Protein AF-A0A7C3P865-F1 (afdb_monomer)

Nearest PDB structures (foldseek):
  7cm1-assembly1_B  TM=3.263E-01  e=1.197E+00  Wuhan asiatic toad influenza virus
  7ly2-assembly1_A  TM=2.041E-01  e=8.356E+00  Severe acute respiratory syndrome coronavirus 2

Radius of gyration: 30.09 Å; Cα contacts (8 Å, |Δi|>4): 328; chains: 1; bounding box: 96×47×80 Å

Foldseek 3Di:
DDDPPPPPVPDDVVNVVVVVVVVVVVVVVCVVPVVVVVVVVVQVVVVVVQVVLVVQLVVVVLVLVLQQLLPWLQKDKAQADDPPSPQQKIKIKGWALADDLRPHDFDADPVRHTNTQWMKMWMQDQVQQFIKIHIGRPDSHDDPHDDPDRPPIDTSGHQWNHKYWAFPPHPDSTGNKIWIWTFGHDDPDPDDDDPPPVRPTDIDIDGHDD

Secondary structure (DSSP, 8-state):
------------HHHHHHHHHHHHHHHHHHHHHHHHHHHHHHHHHHHHHHHHHHHHHHHHHHHHHHHHTTSTT-EEEEE---S-TTS--EEEEEEE-BTTTTTS-B-B-TTS-B---EEEEEEEETTTTEEEEEEETT-SS--SS--S---S-EEEEESEEEEEEEEESTT-SS--EEEEEEEEPPP--SS-S--------EEEEEPPP-

Sequence (210 aa):
MRRLLTEQRGYSAVDAVTGLVLFALSLVSVYQVMIPSFAMWRNSDERIARQQDVRLAMDRMSRDLRESTLALNRLRAYNCAGPSANQNCSAIGFVTARDSNCDGNFQLTGSADPNWQAVIYVWFDPASLELRRRCDTSTTLPVTTWPPVLTPSTVIGRRIILMAFTLLPVGNPNPTSVAIAIREQATTASRPTYRYQTNFYNQTVFLPRN

Mean predicted aligned error: 12.22 Å

Solvent-accessible surface area (backbone atoms only — not comparable to full-atom values): 12174 Å² total; per-residue (Å²): 137,79,83,81,76,76,80,74,76,68,83,50,71,64,59,57,51,52,52,50,51,53,50,52,52,51,50,50,54,49,51,66,51,47,54,59,50,54,55,51,49,54,54,48,54,55,50,50,55,48,54,50,38,42,49,50,26,50,52,53,49,50,56,55,47,60,61,22,48,77,42,77,72,27,67,48,75,39,67,50,82,49,105,55,76,82,54,78,28,26,26,38,27,26,28,34,25,19,69,56,78,66,72,42,63,81,38,61,41,99,85,73,43,75,38,66,49,17,19,40,39,38,35,47,39,78,91,77,21,28,33,34,36,26,65,38,70,89,38,63,59,51,70,96,61,72,75,93,75,69,78,79,61,45,79,55,28,55,56,39,73,44,49,43,69,43,59,30,56,75,92,48,85,62,49,49,28,44,36,41,39,45,30,66,58,76,81,90,68,88,79,92,85,74,94,68,82,76,77,60,75,52,73,50,73,48,73,66,83,130

Structure (mmCIF, N/CA/C/O backbone):
data_AF-A0A7C3P865-F1
#
_entry.id   AF-A0A7C3P865-F1
#
loop_
_atom_site.group_PDB
_atom_site.id
_atom_site.type_symbol
_atom_site.label_atom_id
_atom_site.label_alt_id
_atom_site.label_comp_id
_atom_site.label_asym_id
_atom_site.label_entity_id
_atom_site.label_seq_id
_atom_site.pdbx_PDB_ins_code
_atom_site.Cartn_x
_atom_site.Cartn_y
_atom_site.Cartn_z
_atom_site.occupancy
_atom_site.B_iso_or_equiv
_atom_site.auth_seq_id
_atom_site.auth_comp_id
_atom_site.auth_asym_id
_atom_site.auth_atom_id
_atom_site.pdbx_PDB_model_num
ATOM 1 N N . MET A 1 1 ? -76.772 27.920 49.385 1.00 47.06 1 MET A N 1
ATOM 2 C CA . MET A 1 1 ? -76.281 27.287 48.139 1.00 47.06 1 MET A CA 1
ATOM 3 C C . MET A 1 1 ? -74.835 27.690 47.908 1.00 47.06 1 MET A C 1
ATOM 5 O O . MET A 1 1 ? -74.508 28.837 48.163 1.00 47.06 1 MET A O 1
ATOM 9 N N . ARG A 1 2 ? -74.026 26.747 47.404 1.00 48.72 2 ARG A N 1
ATOM 10 C CA . ARG A 1 2 ? -72.616 26.879 46.985 1.00 48.72 2 ARG A CA 1
ATOM 11 C C . ARG A 1 2 ? -71.584 27.054 48.105 1.00 48.72 2 ARG A C 1
ATOM 13 O O . ARG A 1 2 ? -71.001 28.113 48.289 1.00 48.72 2 ARG A O 1
ATOM 20 N N . ARG A 1 3 ? -71.269 25.931 48.765 1.00 43.44 3 ARG A N 1
ATOM 21 C CA . ARG A 1 3 ? -69.892 25.675 49.202 1.00 43.44 3 ARG A CA 1
ATOM 22 C C . ARG A 1 3 ? -69.055 25.472 47.940 1.00 43.44 3 ARG A C 1
ATOM 24 O O . ARG A 1 3 ? -69.191 24.453 47.271 1.00 43.44 3 ARG A O 1
ATOM 31 N N . LEU A 1 4 ? -68.235 26.462 47.614 1.00 53.75 4 LEU A N 1
ATOM 32 C CA . LEU A 1 4 ? -67.046 26.271 46.796 1.00 53.75 4 LEU A CA 1
ATOM 33 C C . LEU A 1 4 ? -66.058 25.485 47.664 1.00 53.75 4 LEU A C 1
ATOM 35 O O . LEU A 1 4 ? -65.287 26.065 48.421 1.00 53.75 4 LEU A O 1
ATOM 39 N N . LEU A 1 5 ? -66.156 24.156 47.626 1.00 50.91 5 LEU A N 1
ATOM 40 C CA . LEU A 1 5 ? -65.034 23.303 47.990 1.00 50.91 5 LEU A CA 1
ATOM 41 C C . LEU A 1 5 ? -64.056 23.423 46.830 1.00 50.91 5 LEU A C 1
ATOM 43 O O . LEU A 1 5 ? -64.201 22.770 45.801 1.00 50.91 5 LEU A O 1
ATOM 47 N N . THR A 1 6 ? -63.116 24.346 46.972 1.00 52.22 6 THR A N 1
ATOM 48 C CA . THR A 1 6 ? -61.880 24.345 46.209 1.00 52.22 6 THR A CA 1
ATOM 49 C C . THR A 1 6 ? -61.246 22.965 46.367 1.00 52.22 6 THR A C 1
ATOM 51 O O . THR A 1 6 ? -60.689 22.640 47.413 1.00 52.22 6 THR A O 1
ATOM 54 N N . GLU A 1 7 ? -61.366 22.137 45.326 1.00 49.03 7 GLU A N 1
ATOM 55 C CA . GLU A 1 7 ? -60.514 20.977 45.071 1.00 49.03 7 GLU A CA 1
ATOM 56 C C . GLU A 1 7 ? -59.063 21.465 44.934 1.00 49.03 7 GLU A C 1
ATOM 58 O O . GLU A 1 7 ? -58.497 21.542 43.848 1.00 49.03 7 GLU A O 1
ATOM 63 N N . GLN A 1 8 ? -58.422 21.803 46.048 1.00 51.59 8 GLN A N 1
ATOM 64 C CA . GLN A 1 8 ? -56.972 21.722 46.139 1.00 51.59 8 GLN A CA 1
ATOM 65 C C . GLN A 1 8 ? -56.639 20.246 46.340 1.00 51.59 8 GLN A C 1
ATOM 67 O O . GLN A 1 8 ? -56.399 19.781 47.452 1.00 51.59 8 GLN A O 1
ATOM 72 N N . ARG A 1 9 ? -56.678 19.484 45.241 1.00 55.97 9 ARG A N 1
ATOM 73 C CA . ARG A 1 9 ? -56.031 18.173 45.165 1.00 55.97 9 ARG A CA 1
ATOM 74 C C . ARG A 1 9 ? -54.533 18.423 45.305 1.00 55.97 9 ARG A C 1
ATOM 76 O O . ARG A 1 9 ? -53.848 18.715 44.330 1.00 55.97 9 ARG A O 1
ATOM 83 N N . GLY A 1 10 ? -54.051 18.415 46.544 1.00 53.31 10 GLY A N 1
ATOM 84 C CA . GLY A 1 10 ? -52.627 18.444 46.834 1.00 53.31 10 GLY A CA 1
ATOM 85 C C . GLY A 1 10 ? -51.985 17.249 46.146 1.00 53.31 10 GLY A C 1
ATOM 86 O O . GLY A 1 10 ? -52.395 16.115 46.387 1.00 53.31 10 GLY A O 1
ATOM 87 N N . TYR A 1 11 ? -51.029 17.512 45.257 1.00 59.47 11 TYR A N 1
ATOM 88 C CA . TYR A 1 11 ? -50.169 16.487 44.676 1.00 59.47 11 TYR A CA 1
ATOM 89 C C . TYR A 1 11 ? -49.657 15.586 45.807 1.00 59.47 11 TYR A C 1
ATOM 91 O O . TYR A 1 11 ? -48.962 16.048 46.713 1.00 59.47 11 TYR A O 1
ATOM 99 N N . SER A 1 12 ? -50.064 14.317 45.796 1.00 74.00 12 SER A N 1
ATOM 100 C CA . SER A 1 12 ? 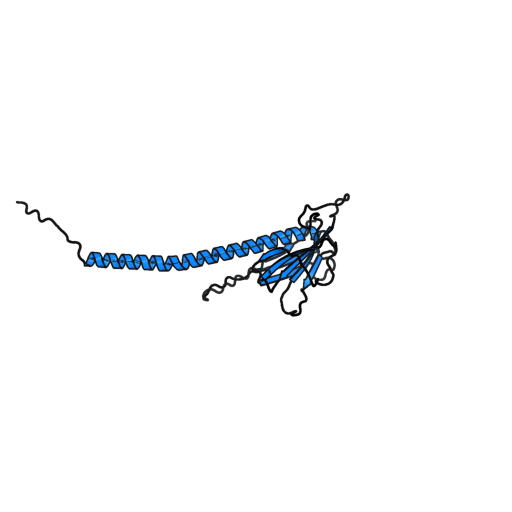-49.665 13.350 46.814 1.00 74.00 12 SER A CA 1
ATOM 101 C C . SER A 1 12 ? -48.164 13.102 46.687 1.00 74.00 12 SER A C 1
ATOM 103 O O . SER A 1 12 ? -47.653 12.966 45.577 1.00 74.00 12 SER A O 1
ATOM 105 N N . ALA A 1 13 ? -47.439 12.992 47.805 1.00 76.69 13 ALA A N 1
ATOM 106 C CA . ALA A 1 13 ? -46.018 12.621 47.799 1.00 76.69 13 ALA A CA 1
ATOM 107 C C . ALA A 1 13 ? -45.752 11.331 46.992 1.00 76.69 13 ALA A C 1
ATOM 109 O O . ALA A 1 13 ? -44.676 11.154 46.427 1.00 76.69 13 ALA A O 1
ATOM 110 N N . VAL A 1 14 ? -46.764 10.464 46.880 1.00 81.88 14 VAL A N 1
ATOM 111 C CA . VAL A 1 14 ? -46.746 9.253 46.053 1.00 81.88 14 VAL A CA 1
ATOM 112 C C . VAL A 1 14 ? -46.590 9.572 44.563 1.00 81.88 14 VAL A C 1
ATOM 114 O O . VAL A 1 14 ? -45.791 8.917 43.898 1.00 81.88 14 VAL A O 1
ATOM 117 N N . ASP A 1 15 ? -47.266 10.595 44.032 1.00 83.12 15 ASP A N 1
ATOM 118 C CA . ASP A 1 15 ? -47.129 10.989 42.620 1.00 83.12 15 ASP A CA 1
ATOM 119 C C . ASP A 1 15 ? -45.723 11.527 42.331 1.00 83.12 15 ASP A C 1
ATOM 121 O O . ASP A 1 15 ? -45.133 11.213 41.296 1.00 83.12 15 ASP A O 1
ATOM 125 N N . ALA A 1 16 ? -45.143 12.271 43.279 1.00 84.75 16 ALA A N 1
ATOM 126 C CA . ALA A 1 16 ? -43.775 12.772 43.164 1.00 84.75 16 ALA A CA 1
ATOM 127 C C . ALA A 1 16 ? -42.742 11.630 43.156 1.00 84.75 16 ALA A C 1
ATOM 129 O O . ALA A 1 16 ? -41.844 11.615 42.312 1.00 84.75 16 ALA A O 1
ATOM 130 N N . VAL A 1 17 ? -42.887 10.643 44.048 1.00 87.75 17 VAL A N 1
ATOM 131 C CA . VAL A 1 17 ? -42.008 9.460 44.089 1.00 87.75 17 VAL A CA 1
ATOM 132 C C . VAL A 1 17 ? -42.162 8.627 42.818 1.00 87.75 17 VAL A C 1
ATOM 134 O O . VAL A 1 17 ? -41.162 8.237 42.219 1.00 87.75 17 VAL A O 1
ATOM 137 N N . THR A 1 18 ? -43.395 8.403 42.363 1.00 89.25 18 THR A N 1
ATOM 138 C CA . THR A 1 18 ? -43.665 7.625 41.146 1.00 89.25 18 THR A CA 1
ATOM 139 C C . THR A 1 18 ? -43.059 8.304 39.915 1.00 89.25 18 THR A C 1
ATOM 141 O O . THR A 1 18 ? -42.390 7.648 39.116 1.00 89.25 18 THR A O 1
ATOM 144 N N . GLY A 1 19 ? -43.195 9.630 39.800 1.00 91.69 19 GLY A N 1
ATOM 145 C CA . GLY A 1 19 ? -42.550 10.416 38.746 1.00 91.69 1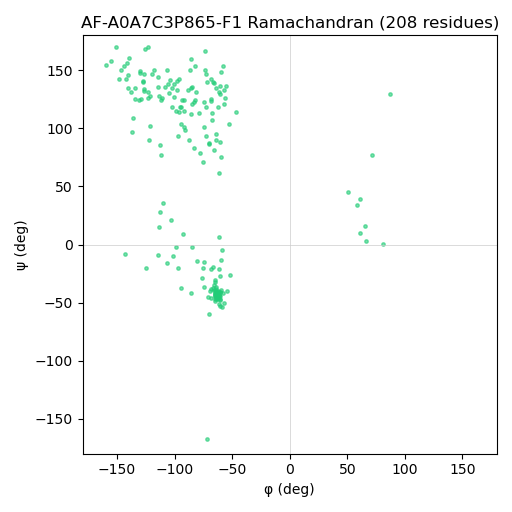9 GLY A CA 1
ATOM 146 C C . GLY A 1 19 ? -41.022 10.323 38.781 1.00 91.69 19 GLY A C 1
ATOM 147 O O . GLY A 1 19 ? -40.392 10.160 37.736 1.00 91.69 19 GLY A O 1
ATOM 148 N N . LEU A 1 20 ? -40.419 10.350 39.973 1.00 92.75 20 LEU A N 1
ATOM 149 C CA . LEU A 1 20 ? -38.967 10.258 40.141 1.00 92.75 20 LEU A CA 1
ATOM 150 C C . LEU A 1 20 ? -38.429 8.867 39.774 1.00 92.75 20 LEU A C 1
ATOM 152 O O . LEU A 1 20 ? -37.387 8.768 39.127 1.00 92.75 20 LEU A O 1
ATOM 156 N N . VAL A 1 21 ? -39.161 7.797 40.104 1.00 94.50 21 VAL A N 1
ATOM 157 C CA . VAL A 1 21 ? -38.809 6.427 39.693 1.00 94.50 21 VAL A CA 1
ATOM 158 C C . VAL A 1 21 ? -38.889 6.272 38.175 1.00 94.50 21 VAL A C 1
ATOM 160 O O . VAL A 1 21 ? -37.951 5.755 37.569 1.00 94.50 21 VAL A O 1
ATOM 163 N N . LEU A 1 22 ? -39.964 6.750 37.541 1.00 93.56 22 LEU A N 1
ATOM 164 C CA . LEU A 1 22 ? -40.098 6.696 36.082 1.00 93.56 22 LEU A CA 1
ATOM 165 C C . LEU A 1 22 ? -38.997 7.503 35.385 1.00 93.56 22 LEU A C 1
ATOM 167 O O . LEU A 1 22 ? -38.408 7.035 34.410 1.00 93.56 22 LEU A O 1
ATOM 171 N N . PHE A 1 23 ? -38.660 8.676 35.922 1.00 93.44 23 PHE A N 1
ATOM 172 C CA . PHE A 1 23 ? -37.561 9.487 35.416 1.00 93.44 23 PHE A CA 1
ATOM 173 C C . PHE A 1 23 ? -36.209 8.769 35.552 1.00 93.44 23 PHE A C 1
ATOM 175 O O . PHE A 1 23 ? -35.460 8.684 34.579 1.00 93.44 23 PHE A O 1
ATOM 182 N N . ALA A 1 24 ? -35.922 8.165 36.708 1.00 93.81 24 ALA A N 1
ATOM 183 C CA . ALA A 1 24 ? -34.695 7.399 36.924 1.00 93.81 24 ALA A CA 1
ATOM 184 C C . ALA A 1 24 ? -34.591 6.190 35.978 1.00 93.81 24 ALA A C 1
ATOM 186 O O . ALA A 1 24 ? -33.541 5.972 35.376 1.00 93.81 24 ALA A O 1
ATOM 187 N N . LEU A 1 25 ? -35.684 5.444 35.783 1.00 93.88 25 LEU A N 1
ATOM 188 C CA . LEU A 1 25 ? -35.726 4.330 34.830 1.00 93.88 25 LEU A CA 1
ATOM 189 C C . LEU A 1 25 ? -35.486 4.805 33.394 1.00 93.88 25 LEU A C 1
ATOM 191 O O . LEU A 1 25 ? -34.746 4.157 32.652 1.00 93.88 25 LEU A O 1
ATOM 195 N N . SER A 1 26 ? -36.046 5.958 33.014 1.00 92.62 26 SER A N 1
ATOM 196 C CA . SER A 1 26 ? -35.821 6.539 31.689 1.00 92.62 26 SER A CA 1
ATOM 197 C C . SER A 1 26 ? -34.353 6.924 31.475 1.00 92.62 26 SER A C 1
ATOM 199 O O . SER A 1 26 ? -33.777 6.591 30.441 1.00 92.62 26 SER A O 1
ATOM 201 N N . LEU A 1 27 ? -33.702 7.520 32.481 1.00 93.75 27 LEU A N 1
ATOM 202 C CA . LEU A 1 27 ? -32.281 7.861 32.423 1.00 93.75 27 LEU A CA 1
ATOM 203 C C . LEU A 1 27 ? -31.396 6.618 32.337 1.00 93.75 27 LEU A C 1
ATOM 205 O O . LEU A 1 27 ? -30.463 6.597 31.538 1.00 93.75 27 LEU A O 1
ATOM 209 N N . VAL A 1 28 ? -31.694 5.572 33.113 1.00 93.62 28 VAL A N 1
ATOM 210 C CA . VAL A 1 28 ? -30.951 4.304 33.044 1.00 93.62 28 VAL A CA 1
ATOM 211 C C . VAL A 1 28 ? -31.099 3.672 31.662 1.00 93.62 28 VAL A C 1
ATOM 213 O O . VAL A 1 28 ? -30.103 3.227 31.095 1.00 93.62 28 VAL A O 1
ATOM 216 N N . SER A 1 29 ? -32.305 3.680 31.089 1.00 89.31 29 SER A N 1
ATOM 217 C CA . SER A 1 29 ? -32.551 3.166 29.738 1.00 89.31 29 SER A CA 1
ATOM 218 C C . SER A 1 29 ? -31.743 3.931 28.685 1.00 89.31 29 SER A C 1
ATOM 220 O O . SER A 1 29 ? -31.027 3.314 27.894 1.00 89.31 29 SER A O 1
ATOM 222 N N . VAL A 1 30 ? -31.763 5.269 28.727 1.00 90.75 30 VAL A N 1
ATOM 223 C CA . VAL A 1 30 ? -30.958 6.107 27.825 1.00 90.75 30 VAL A CA 1
ATOM 224 C C . VAL A 1 30 ? -29.469 5.826 28.014 1.00 90.75 30 VAL A C 1
ATOM 226 O O . VAL A 1 30 ? -28.762 5.600 27.037 1.00 90.75 30 VAL A O 1
ATOM 229 N N . TYR A 1 31 ? -28.987 5.771 29.254 1.00 91.06 31 TYR A N 1
ATOM 230 C CA . TYR A 1 31 ? -27.579 5.531 29.565 1.00 91.06 31 TYR A CA 1
ATOM 231 C C . TYR A 1 31 ? -27.088 4.170 29.048 1.00 91.06 31 TYR A C 1
ATOM 233 O O . TYR A 1 31 ? -26.018 4.088 28.437 1.00 91.06 31 TYR A O 1
ATOM 241 N N . GLN A 1 32 ? -27.890 3.115 29.230 1.00 88.69 32 GLN A N 1
ATOM 242 C CA . GLN A 1 32 ? -27.569 1.761 28.770 1.00 88.69 32 GLN A CA 1
ATOM 243 C C . GLN A 1 32 ? -27.497 1.645 27.248 1.00 88.69 32 GLN A C 1
ATOM 245 O O . GLN A 1 32 ? -26.718 0.837 26.752 1.00 88.69 32 GLN A O 1
ATOM 250 N N . VAL A 1 33 ? -28.266 2.441 26.503 1.00 87.44 33 VAL A N 1
ATOM 251 C CA . VAL A 1 33 ? -28.223 2.446 25.032 1.00 87.44 33 VAL A CA 1
ATOM 252 C C . VAL A 1 33 ? -27.126 3.373 24.513 1.00 87.44 33 VAL A C 1
ATOM 254 O O . VAL A 1 33 ? -26.401 3.033 23.575 1.00 87.44 33 VAL A O 1
ATOM 257 N N . MET A 1 34 ? -26.973 4.545 25.123 1.00 88.56 34 MET A N 1
ATOM 258 C CA . MET A 1 34 ? -26.128 5.612 24.601 1.00 88.56 34 MET A CA 1
ATOM 259 C C . MET A 1 34 ? -24.638 5.242 24.672 1.00 88.56 34 MET A C 1
ATOM 261 O O . MET A 1 34 ? -23.933 5.369 23.673 1.00 88.56 34 MET A O 1
ATOM 265 N N . ILE A 1 35 ? -24.148 4.708 25.796 1.00 82.38 35 ILE A N 1
ATOM 266 C CA . ILE A 1 35 ? -22.728 4.335 25.952 1.00 82.38 35 ILE A CA 1
ATOM 267 C C . ILE A 1 35 ? -22.245 3.298 24.927 1.00 82.38 35 ILE A C 1
ATOM 269 O O . ILE A 1 35 ? -21.246 3.572 24.251 1.00 82.38 35 ILE A O 1
ATOM 273 N N . PRO A 1 36 ? -22.895 2.128 24.768 1.00 80.62 36 PRO A N 1
ATOM 274 C CA . PRO A 1 36 ? -22.452 1.159 23.773 1.00 80.62 36 PRO A CA 1
ATOM 275 C C . PRO A 1 36 ? -22.597 1.707 22.351 1.00 80.62 36 PRO A C 1
ATOM 277 O O . PRO A 1 36 ? -21.740 1.417 21.518 1.00 80.62 36 PRO A O 1
ATOM 280 N N . SER A 1 37 ? -23.598 2.555 22.085 1.00 82.81 37 SER A N 1
ATOM 281 C CA . SER A 1 37 ? -23.760 3.207 20.779 1.00 82.81 37 SER A CA 1
ATOM 282 C C . SER A 1 37 ? -22.583 4.130 20.449 1.00 82.81 37 SER A C 1
ATOM 284 O O . SER A 1 37 ? -22.021 4.037 19.359 1.00 82.81 37 SER A O 1
ATOM 286 N N . PHE A 1 38 ? -22.132 4.960 21.397 1.00 81.38 38 PHE A N 1
ATOM 287 C CA . PHE A 1 38 ? -20.954 5.814 21.197 1.00 81.38 38 PHE A CA 1
ATOM 288 C C . PHE A 1 38 ? -19.663 5.010 21.025 1.00 81.38 38 PHE A C 1
ATOM 290 O O . PHE A 1 38 ? -18.829 5.359 20.187 1.00 81.38 38 PHE A O 1
ATOM 297 N N . ALA A 1 39 ? -19.489 3.931 21.791 1.00 77.06 39 ALA A N 1
ATOM 298 C CA . ALA A 1 39 ? -18.333 3.051 21.645 1.00 77.06 39 ALA A CA 1
ATOM 299 C C . ALA A 1 39 ? -18.327 2.354 20.273 1.00 77.06 39 ALA A C 1
ATOM 301 O O . ALA A 1 39 ? -17.299 2.314 19.598 1.00 77.06 39 ALA A O 1
ATOM 302 N N . MET A 1 40 ? -19.483 1.850 19.831 1.00 78.50 40 MET A N 1
ATOM 303 C CA . MET A 1 40 ? -19.649 1.217 18.523 1.00 78.50 40 MET A CA 1
ATOM 304 C C . MET A 1 40 ? -19.394 2.197 17.376 1.00 78.50 40 MET A C 1
ATOM 306 O O . MET A 1 40 ? -18.716 1.838 16.410 1.00 78.50 40 MET A O 1
ATOM 310 N N . TRP A 1 41 ? -19.889 3.430 17.493 1.00 79.69 41 TRP A N 1
ATOM 311 C CA . TRP A 1 41 ? -19.670 4.478 16.501 1.00 79.69 41 TRP A CA 1
ATOM 312 C C . TRP A 1 41 ? -18.180 4.806 16.346 1.00 79.69 41 TRP A C 1
ATOM 314 O O . TRP A 1 41 ? -17.645 4.678 15.248 1.00 79.69 41 TRP A O 1
ATOM 324 N N . ARG A 1 42 ? -17.464 5.076 17.449 1.00 80.50 42 ARG A N 1
ATOM 325 C CA . ARG A 1 42 ? -16.013 5.350 17.405 1.00 80.50 42 ARG A CA 1
ATOM 326 C C . ARG A 1 42 ? -15.210 4.208 16.782 1.00 80.50 42 ARG A C 1
ATOM 328 O O . ARG A 1 42 ? -14.311 4.449 15.981 1.00 80.50 42 ARG A O 1
ATOM 335 N N . ASN A 1 43 ? -15.546 2.965 17.126 1.00 77.69 43 ASN A N 1
ATOM 336 C CA . ASN A 1 43 ? -14.876 1.790 16.567 1.00 77.69 43 ASN A CA 1
ATOM 337 C C . ASN A 1 43 ? -15.139 1.631 15.061 1.00 77.69 43 ASN A C 1
ATOM 339 O O . ASN A 1 43 ? -14.266 1.166 14.325 1.00 77.69 43 ASN A O 1
ATOM 343 N N . SER A 1 44 ? -16.339 1.997 14.605 1.00 78.19 44 SER A N 1
ATOM 344 C CA . SER A 1 44 ? -16.717 1.933 13.192 1.00 78.19 44 SER A CA 1
ATOM 345 C C . SER A 1 44 ? -15.986 2.996 12.379 1.00 78.19 44 SER A C 1
ATOM 347 O O . SER A 1 44 ? -15.402 2.664 11.349 1.00 78.19 44 SER A O 1
ATOM 349 N N . ASP A 1 45 ? -15.926 4.229 12.880 1.00 83.00 45 ASP A N 1
ATOM 350 C CA . ASP A 1 45 ? -15.187 5.321 12.243 1.00 83.00 45 ASP A CA 1
ATOM 351 C C . ASP A 1 45 ? -13.697 4.998 12.125 1.00 83.00 45 ASP A C 1
ATOM 353 O O . ASP A 1 45 ? -13.096 5.162 11.061 1.00 83.00 45 ASP A O 1
ATOM 357 N N . GLU A 1 46 ? -13.095 4.455 13.188 1.00 80.69 46 GLU A N 1
ATOM 358 C CA . GLU A 1 46 ? -11.689 4.065 13.142 1.00 80.69 46 GLU A CA 1
ATOM 359 C C . GLU A 1 46 ? -11.445 2.945 12.122 1.00 80.69 46 GLU A C 1
ATOM 361 O O . GLU A 1 46 ? -10.454 2.974 11.388 1.00 80.69 46 GLU A O 1
ATOM 366 N N . ARG A 1 47 ? -12.350 1.966 12.040 1.00 80.88 47 ARG A N 1
ATOM 367 C CA . ARG A 1 47 ? -12.269 0.892 11.046 1.00 80.88 47 ARG A CA 1
ATOM 368 C C . ARG A 1 47 ? -12.382 1.432 9.619 1.00 80.88 47 ARG A C 1
ATOM 370 O O . ARG A 1 47 ? -11.604 1.010 8.768 1.00 80.88 47 ARG A O 1
ATOM 377 N N . ILE A 1 48 ? -13.301 2.361 9.361 1.00 84.25 48 ILE A N 1
ATOM 378 C CA . ILE A 1 48 ? -13.466 2.983 8.040 1.00 84.25 48 ILE A CA 1
ATOM 379 C C . ILE A 1 48 ? -12.196 3.742 7.650 1.00 84.25 48 ILE A C 1
ATOM 381 O O . ILE A 1 48 ? -11.701 3.563 6.539 1.00 84.25 48 ILE A O 1
ATOM 385 N N . ALA A 1 49 ? -11.619 4.518 8.571 1.00 83.25 49 ALA A N 1
ATOM 386 C CA . ALA A 1 49 ? -10.381 5.253 8.317 1.00 83.25 49 ALA A CA 1
ATOM 387 C C . ALA A 1 49 ? -9.213 4.319 7.942 1.00 83.25 49 ALA A C 1
ATOM 389 O O . ALA A 1 49 ? -8.442 4.625 7.035 1.00 83.25 49 ALA A O 1
ATOM 390 N N . ARG A 1 50 ? -9.102 3.150 8.593 1.00 79.81 50 ARG A N 1
ATOM 391 C CA . ARG A 1 50 ? -8.086 2.127 8.266 1.00 79.81 50 ARG A CA 1
ATOM 392 C C . ARG A 1 50 ? -8.277 1.547 6.866 1.00 79.81 50 ARG A C 1
ATOM 394 O O . ARG A 1 50 ? -7.322 1.487 6.098 1.00 79.81 50 ARG A O 1
ATOM 401 N N . GLN A 1 51 ? -9.511 1.180 6.528 1.00 83.25 51 GLN A N 1
ATOM 402 C CA . GLN A 1 51 ? -9.840 0.623 5.215 1.00 83.25 51 GLN A CA 1
ATOM 403 C C . GLN A 1 51 ? -9.607 1.633 4.089 1.00 83.25 51 GLN A C 1
ATOM 405 O O . GLN A 1 51 ? -9.164 1.270 3.000 1.00 83.25 51 GLN A O 1
ATOM 410 N N . GLN A 1 52 ? -9.890 2.914 4.338 1.00 87.12 52 GLN A N 1
ATOM 411 C CA . GLN A 1 52 ? -9.605 3.984 3.385 1.00 87.12 52 GLN A CA 1
ATOM 412 C C . GLN A 1 52 ? -8.102 4.154 3.152 1.00 87.12 52 GLN A C 1
ATOM 414 O O . GLN A 1 52 ? -7.694 4.275 1.999 1.00 87.12 52 GLN A O 1
ATOM 419 N N . ASP A 1 53 ? -7.286 4.110 4.208 1.00 86.12 53 ASP A N 1
ATOM 420 C CA . ASP A 1 53 ? -5.827 4.233 4.097 1.00 86.12 53 ASP A CA 1
ATOM 421 C C . ASP A 1 53 ? -5.221 3.080 3.282 1.00 86.12 53 ASP A C 1
ATOM 423 O O . ASP A 1 53 ? -4.469 3.301 2.334 1.00 86.12 53 ASP A O 1
ATOM 427 N N . VAL A 1 54 ? -5.630 1.840 3.562 1.00 84.31 54 VAL A 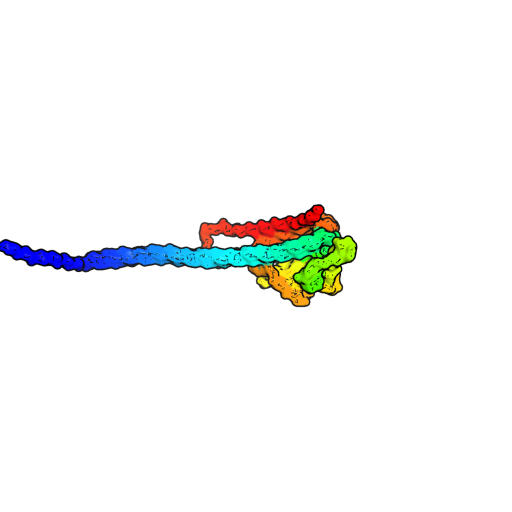N 1
ATOM 428 C CA . VAL A 1 54 ? -5.162 0.661 2.811 1.00 84.31 54 VAL A CA 1
ATOM 429 C C . VAL A 1 54 ? -5.642 0.698 1.364 1.00 84.31 54 VAL A C 1
ATOM 431 O O . VAL A 1 54 ? -4.877 0.388 0.450 1.00 84.31 54 VAL A O 1
ATOM 434 N N . ARG A 1 55 ? -6.883 1.132 1.120 1.00 86.19 55 ARG A N 1
ATOM 435 C CA . ARG A 1 55 ? -7.410 1.295 -0.240 1.00 86.19 55 ARG A CA 1
ATOM 436 C C . ARG A 1 55 ? -6.638 2.352 -1.027 1.00 86.19 55 ARG A C 1
ATOM 438 O O . ARG A 1 55 ? -6.337 2.123 -2.194 1.00 86.19 55 ARG A O 1
ATOM 445 N N . LEU A 1 56 ? -6.301 3.477 -0.402 1.00 89.06 56 LEU A N 1
ATOM 446 C CA . LEU A 1 56 ? -5.491 4.533 -1.006 1.00 89.06 56 LEU A CA 1
ATOM 447 C C . LEU A 1 56 ? -4.068 4.037 -1.305 1.00 89.06 56 LEU A C 1
ATOM 449 O O . LEU A 1 56 ? -3.525 4.308 -2.375 1.00 89.06 56 LEU A O 1
ATOM 453 N N . ALA A 1 57 ? -3.480 3.269 -0.387 1.00 88.06 57 ALA A N 1
ATOM 454 C CA . ALA A 1 57 ? -2.174 2.651 -0.573 1.00 88.06 57 ALA A CA 1
ATOM 455 C C . ALA A 1 57 ? -2.172 1.671 -1.756 1.00 88.06 57 ALA A C 1
ATOM 457 O O . ALA A 1 57 ? -1.274 1.705 -2.599 1.00 88.06 57 ALA A O 1
ATOM 458 N N . MET A 1 58 ? -3.206 0.831 -1.853 1.00 86.31 58 MET A N 1
ATOM 459 C CA . MET A 1 58 ? -3.407 -0.081 -2.978 1.00 86.31 58 MET A CA 1
ATOM 460 C C . MET A 1 58 ? -3.600 0.649 -4.302 1.00 86.31 58 MET A C 1
ATOM 462 O O . MET A 1 58 ? -3.033 0.226 -5.304 1.00 86.31 58 MET A O 1
ATOM 466 N N . ASP A 1 59 ? -4.377 1.731 -4.319 1.00 87.62 59 ASP A N 1
ATOM 467 C CA . ASP A 1 59 ? -4.603 2.522 -5.528 1.00 87.62 59 ASP A CA 1
ATOM 468 C C . ASP A 1 59 ? -3.290 3.132 -6.041 1.00 87.62 59 ASP A C 1
ATOM 470 O O . ASP A 1 59 ? -2.934 2.943 -7.207 1.00 87.62 59 ASP A O 1
ATOM 474 N N . ARG A 1 60 ? -2.496 3.730 -5.141 1.00 86.25 60 ARG A N 1
ATOM 475 C CA . ARG A 1 60 ? -1.150 4.245 -5.448 1.00 86.25 60 ARG A CA 1
ATOM 476 C C . ARG A 1 60 ? -0.236 3.160 -6.013 1.00 86.25 60 ARG A C 1
ATOM 478 O O . ARG A 1 60 ? 0.325 3.341 -7.089 1.00 86.25 60 ARG A O 1
ATOM 485 N N . MET A 1 61 ? -0.144 2.009 -5.344 1.00 86.88 61 MET A N 1
ATOM 486 C CA . MET A 1 61 ? 0.645 0.878 -5.846 1.00 86.88 61 MET A CA 1
ATOM 487 C C . MET A 1 61 ? 0.156 0.377 -7.200 1.00 86.88 61 MET A C 1
ATOM 489 O O . MET A 1 61 ? 0.965 0.046 -8.058 1.00 86.88 61 MET A O 1
ATOM 493 N N . SER A 1 62 ? -1.161 0.297 -7.398 1.00 84.56 62 SER A N 1
ATOM 494 C CA . SER A 1 62 ? -1.735 -0.201 -8.645 1.00 84.56 62 SER A CA 1
ATOM 495 C C . SER A 1 62 ? -1.384 0.690 -9.826 1.00 84.56 62 SER A C 1
ATOM 497 O O . SER A 1 62 ? -1.108 0.188 -10.913 1.00 84.56 62 SER A O 1
ATOM 499 N N . ARG A 1 63 ? -1.371 2.007 -9.612 1.00 83.44 63 ARG A N 1
ATOM 500 C CA . ARG A 1 63 ? -0.998 2.986 -10.625 1.00 83.44 63 ARG A CA 1
ATOM 501 C C . ARG A 1 63 ? 0.467 2.827 -11.009 1.00 83.44 63 ARG A C 1
ATOM 503 O O . ARG A 1 63 ? 0.761 2.699 -12.193 1.00 83.44 63 ARG A O 1
ATOM 510 N N . ASP A 1 64 ? 1.337 2.749 -10.009 1.00 85.50 64 ASP A N 1
ATOM 511 C CA . ASP A 1 64 ? 2.774 2.568 -10.199 1.00 85.50 64 ASP A CA 1
ATOM 512 C C . ASP A 1 64 ? 3.079 1.230 -10.908 1.00 85.50 64 ASP A C 1
ATOM 514 O O . ASP A 1 64 ? 3.862 1.175 -11.856 1.00 85.50 64 ASP A O 1
ATOM 518 N N . LEU A 1 65 ? 2.403 0.145 -10.513 1.00 85.25 65 LEU A N 1
ATOM 519 C CA . LEU A 1 65 ? 2.598 -1.180 -11.104 1.00 85.25 65 LEU A CA 1
ATOM 520 C C . LEU A 1 65 ? 2.080 -1.280 -12.534 1.00 85.25 65 LEU A C 1
ATOM 522 O O . LEU A 1 65 ? 2.741 -1.900 -13.366 1.00 85.25 65 LEU A O 1
ATOM 526 N N . ARG A 1 66 ? 0.921 -0.680 -12.836 1.00 81.56 66 ARG A N 1
ATOM 527 C CA . ARG A 1 66 ? 0.333 -0.705 -14.186 1.00 81.56 66 ARG A CA 1
ATOM 528 C C . ARG A 1 66 ? 1.303 -0.189 -15.234 1.00 81.56 66 ARG A C 1
ATOM 530 O O . ARG A 1 66 ? 1.394 -0.788 -16.298 1.00 81.56 66 ARG A O 1
ATOM 537 N N . GLU A 1 67 ? 2.056 0.857 -14.917 1.00 79.19 67 GLU A N 1
ATOM 538 C CA . GLU A 1 67 ? 3.102 1.369 -15.802 1.00 79.19 67 GLU A CA 1
ATOM 539 C C . GLU A 1 67 ? 4.154 0.294 -16.059 1.00 79.19 67 GLU A C 1
ATOM 541 O O . GLU A 1 67 ? 4.407 -0.067 -17.203 1.00 79.19 67 GLU A O 1
ATOM 546 N N . SER A 1 68 ? 4.694 -0.294 -14.994 1.00 78.88 68 SER A N 1
ATOM 547 C CA . SER A 1 68 ? 5.772 -1.279 -15.081 1.00 78.88 68 SER A CA 1
ATOM 548 C C . SER A 1 68 ? 5.404 -2.606 -15.748 1.00 78.88 68 SER A C 1
ATOM 550 O O . SER A 1 68 ? 6.304 -3.306 -16.201 1.00 78.88 68 SER A O 1
ATOM 552 N N . THR A 1 69 ? 4.115 -2.961 -15.852 1.00 71.00 69 THR A N 1
ATOM 553 C CA . THR A 1 69 ? 3.698 -4.197 -16.550 1.00 71.00 69 THR A CA 1
ATOM 554 C C . THR A 1 69 ? 4.080 -4.208 -18.033 1.00 71.00 69 THR A C 1
ATOM 556 O O . THR A 1 69 ? 4.219 -5.280 -18.616 1.00 71.00 69 THR A O 1
ATOM 559 N N . LEU A 1 70 ? 4.319 -3.035 -18.629 1.00 69.81 70 LEU A N 1
ATOM 560 C CA . LEU A 1 70 ? 4.834 -2.902 -19.995 1.00 69.81 70 LEU A CA 1
ATOM 561 C C . LEU A 1 70 ? 6.330 -3.253 -20.102 1.00 69.81 70 LEU A C 1
ATOM 563 O O . LEU A 1 70 ? 6.849 -3.457 -21.198 1.00 69.81 70 LEU A O 1
ATOM 567 N N . ALA A 1 71 ? 7.041 -3.323 -18.976 1.00 74.06 71 ALA A N 1
ATOM 568 C CA . ALA A 1 71 ? 8.469 -3.584 -18.921 1.00 74.06 71 ALA A CA 1
ATOM 569 C C . ALA A 1 71 ? 8.761 -5.068 -18.656 1.00 74.06 71 ALA A C 1
ATOM 571 O O . ALA A 1 71 ? 8.878 -5.517 -17.511 1.00 74.06 71 ALA A O 1
ATOM 572 N N . LEU A 1 72 ? 8.946 -5.836 -19.732 1.00 72.00 72 LEU A N 1
ATOM 573 C CA . LEU A 1 72 ? 9.378 -7.236 -19.649 1.00 72.00 72 LEU A CA 1
ATOM 574 C C . LEU A 1 72 ? 10.690 -7.361 -18.848 1.00 72.00 72 LEU A C 1
ATOM 576 O O . LEU A 1 72 ? 11.615 -6.573 -19.038 1.00 72.00 72 LEU A O 1
ATOM 580 N N . ASN A 1 73 ? 10.781 -8.357 -17.957 1.00 75.19 73 ASN A N 1
ATOM 581 C CA . ASN A 1 73 ? 11.926 -8.619 -17.063 1.00 75.19 73 ASN A CA 1
ATOM 582 C C . ASN A 1 73 ? 12.300 -7.507 -16.059 1.00 75.19 73 ASN A C 1
ATOM 584 O O . ASN A 1 73 ? 13.341 -7.605 -15.404 1.00 75.19 73 ASN A O 1
ATOM 588 N N . ARG A 1 74 ? 11.485 -6.459 -15.891 1.00 82.94 74 ARG A N 1
ATOM 589 C CA . ARG A 1 74 ? 11.795 -5.335 -14.983 1.00 82.94 74 ARG A CA 1
ATOM 590 C C . ARG A 1 74 ? 10.873 -5.253 -13.772 1.00 82.94 74 ARG A C 1
ATOM 592 O O . ARG A 1 74 ? 10.669 -4.180 -13.213 1.00 82.94 74 ARG A O 1
ATOM 599 N N . LEU A 1 75 ? 10.354 -6.405 -13.367 1.00 86.31 75 LEU A N 1
ATOM 600 C CA . LEU A 1 75 ? 9.486 -6.601 -12.217 1.00 86.31 75 LEU A CA 1
ATOM 601 C C . LEU A 1 75 ? 10.071 -7.736 -11.374 1.00 86.31 75 LEU A C 1
ATOM 603 O O . LEU A 1 75 ? 10.310 -8.832 -11.885 1.00 86.31 75 LEU A O 1
ATOM 607 N N . ARG A 1 76 ? 10.322 -7.486 -10.090 1.00 86.06 76 ARG A N 1
ATOM 608 C CA . ARG A 1 76 ? 10.878 -8.481 -9.165 1.00 86.06 76 ARG A CA 1
ATOM 609 C C . ARG A 1 76 ? 10.178 -8.405 -7.821 1.00 86.06 76 ARG A C 1
ATOM 611 O O . ARG A 1 76 ? 10.057 -7.330 -7.249 1.00 86.06 76 ARG A O 1
ATOM 618 N N . ALA A 1 77 ? 9.747 -9.551 -7.310 1.00 85.88 77 ALA A N 1
ATOM 619 C CA . ALA A 1 77 ? 9.266 -9.694 -5.945 1.00 85.88 77 ALA A CA 1
ATOM 620 C C . ALA A 1 77 ? 10.412 -10.204 -5.068 1.00 85.88 77 ALA A C 1
ATOM 622 O O . ALA A 1 77 ? 11.212 -11.035 -5.501 1.00 85.88 77 ALA A O 1
ATOM 623 N N . TYR A 1 78 ? 10.474 -9.709 -3.840 1.00 84.38 78 TYR A N 1
ATOM 624 C CA . TYR A 1 78 ? 11.491 -10.062 -2.867 1.00 84.38 78 TYR A CA 1
ATOM 625 C C . TYR A 1 78 ? 10.838 -10.519 -1.572 1.00 84.38 78 TYR A C 1
ATOM 627 O O . TYR A 1 78 ? 9.814 -9.985 -1.138 1.00 84.38 78 TYR A O 1
ATOM 635 N N . ASN A 1 79 ? 11.514 -11.451 -0.917 1.00 77.00 79 ASN A N 1
ATOM 636 C CA . ASN A 1 79 ? 11.356 -11.671 0.509 1.00 77.00 79 ASN A CA 1
ATOM 637 C C . ASN A 1 79 ? 12.480 -10.877 1.173 1.00 77.00 79 ASN A C 1
ATOM 639 O O . ASN A 1 79 ? 13.652 -11.117 0.867 1.00 77.00 79 ASN A O 1
ATOM 643 N N . CYS A 1 80 ? 12.153 -9.888 2.003 1.00 69.06 80 CYS A N 1
ATOM 644 C CA . CYS A 1 80 ? 13.193 -9.064 2.611 1.00 69.06 80 CYS A CA 1
ATOM 645 C C . CYS A 1 80 ? 13.993 -9.938 3.585 1.00 69.06 80 CYS A C 1
ATOM 647 O O . CYS A 1 80 ? 13.459 -10.396 4.596 1.00 69.06 80 CYS A O 1
ATOM 649 N N . ALA A 1 81 ? 15.266 -10.188 3.286 1.00 52.47 81 ALA A N 1
ATOM 650 C CA . ALA A 1 81 ? 16.153 -10.888 4.203 1.00 52.47 81 ALA A CA 1
ATOM 651 C C . ALA A 1 81 ? 16.632 -9.904 5.281 1.00 52.47 81 ALA A C 1
ATOM 653 O O . ALA A 1 81 ? 17.353 -8.953 4.989 1.00 52.47 81 ALA A O 1
ATOM 654 N N . GLY A 1 82 ? 16.214 -10.127 6.525 1.00 47.22 82 GLY A N 1
ATOM 655 C CA . GLY A 1 82 ? 16.772 -9.488 7.717 1.00 47.22 82 GLY A CA 1
ATOM 656 C C . GLY A 1 82 ? 17.273 -10.548 8.706 1.00 47.22 82 GLY A C 1
ATOM 657 O O . GLY A 1 82 ? 16.958 -11.726 8.533 1.00 47.22 82 GLY A O 1
ATOM 658 N N . PRO A 1 83 ? 17.997 -10.166 9.777 1.00 41.50 83 PRO A N 1
ATOM 659 C CA . PRO A 1 83 ? 18.491 -11.093 10.810 1.00 41.50 83 PRO A CA 1
ATOM 660 C C . PRO A 1 83 ? 17.381 -11.883 11.532 1.00 41.50 83 PRO A C 1
ATOM 662 O O . PRO A 1 83 ? 17.665 -12.780 12.318 1.00 41.50 83 PRO A O 1
ATOM 665 N N . SER A 1 84 ? 16.112 -11.598 11.230 1.00 41.50 84 SER A N 1
ATOM 666 C CA . SER A 1 84 ? 14.994 -12.498 11.479 1.00 41.50 84 SER A CA 1
ATOM 667 C C . SER A 1 84 ? 14.258 -12.796 10.167 1.00 41.50 84 SER A C 1
ATOM 669 O O . SER A 1 84 ? 13.283 -12.143 9.809 1.00 41.50 84 SER A O 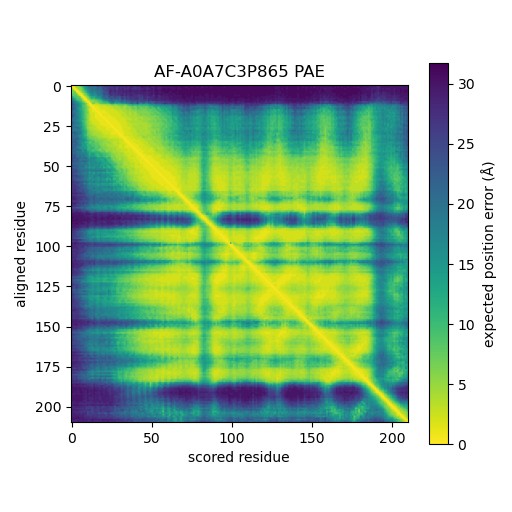1
ATOM 671 N N . ALA A 1 85 ? 14.680 -13.845 9.460 1.00 44.50 85 ALA A N 1
ATOM 672 C CA . ALA A 1 85 ? 13.974 -14.407 8.298 1.00 44.50 85 ALA A CA 1
ATOM 673 C C . ALA A 1 85 ? 12.553 -14.944 8.622 1.00 44.50 85 ALA A C 1
ATOM 675 O O . ALA A 1 85 ? 11.891 -15.524 7.767 1.00 44.50 85 ALA A O 1
ATOM 676 N N . ASN A 1 86 ? 12.080 -14.729 9.855 1.00 46.28 86 ASN A N 1
ATOM 677 C CA . ASN A 1 86 ? 10.774 -15.125 10.377 1.00 46.28 86 ASN A CA 1
ATOM 678 C C . ASN A 1 86 ? 9.748 -13.978 10.353 1.00 46.28 86 ASN A C 1
ATOM 680 O O . ASN A 1 86 ? 8.608 -14.166 10.775 1.00 46.28 86 ASN A O 1
ATOM 684 N N . GLN A 1 87 ? 10.135 -12.778 9.919 1.00 53.97 87 GLN A N 1
ATOM 685 C CA . GLN A 1 87 ? 9.202 -11.671 9.745 1.00 53.97 87 GLN A CA 1
ATOM 686 C C . GLN A 1 87 ? 8.749 -11.662 8.287 1.00 53.97 87 GLN A C 1
ATOM 688 O O . GLN A 1 87 ? 9.573 -11.520 7.391 1.00 53.97 87 GLN A O 1
ATOM 693 N N . ASN A 1 88 ? 7.446 -11.848 8.062 1.00 61.06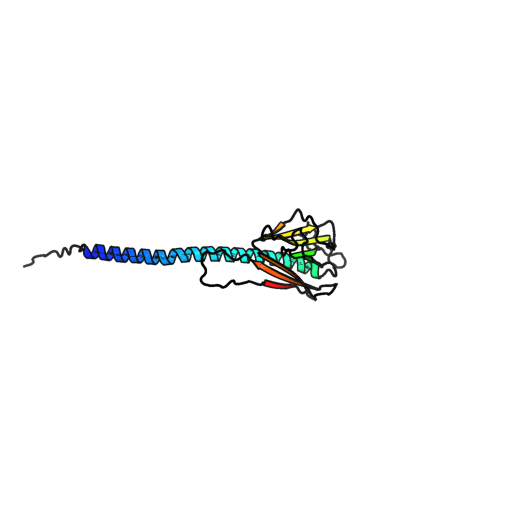 88 ASN A N 1
ATOM 694 C CA . ASN A 1 88 ? 6.765 -11.858 6.761 1.00 61.06 88 ASN A CA 1
ATOM 695 C C . ASN A 1 88 ? 6.902 -10.509 6.012 1.00 61.06 88 ASN A C 1
ATOM 697 O O . ASN A 1 88 ? 5.910 -9.821 5.776 1.00 61.06 88 ASN A O 1
ATOM 701 N N . CYS A 1 89 ? 8.123 -10.093 5.677 1.00 70.50 89 CYS A N 1
ATOM 702 C CA . CYS A 1 89 ? 8.403 -8.903 4.889 1.00 70.50 89 CYS A CA 1
ATOM 703 C C . CYS A 1 89 ? 8.324 -9.276 3.414 1.00 70.50 89 CYS A C 1
ATOM 705 O O . CYS A 1 89 ? 9.144 -10.043 2.901 1.00 70.50 89 CYS A O 1
ATOM 707 N N . SER A 1 90 ? 7.311 -8.732 2.747 1.00 83.75 90 SER A N 1
ATOM 708 C CA . SER A 1 90 ? 7.130 -8.865 1.311 1.00 83.75 90 SER A CA 1
ATOM 709 C C . SER A 1 90 ? 7.426 -7.530 0.651 1.00 83.75 90 SER A C 1
ATOM 711 O O . SER A 1 90 ? 6.990 -6.475 1.127 1.00 83.75 90 SER A O 1
ATOM 713 N N . ALA A 1 91 ? 8.177 -7.586 -0.440 1.00 88.69 91 ALA A N 1
ATOM 714 C CA . ALA A 1 91 ? 8.540 -6.413 -1.202 1.00 88.69 91 ALA A CA 1
ATOM 715 C C . ALA A 1 91 ? 8.483 -6.668 -2.705 1.00 88.69 91 ALA A C 1
ATOM 717 O O . ALA A 1 91 ? 8.521 -7.807 -3.173 1.00 88.69 91 ALA A O 1
ATOM 718 N N . ILE A 1 92 ? 8.409 -5.588 -3.468 1.00 88.75 92 ILE A N 1
ATOM 719 C CA . ILE A 1 92 ? 8.422 -5.604 -4.922 1.00 88.75 92 ILE A CA 1
ATOM 720 C C . ILE A 1 92 ? 9.228 -4.414 -5.438 1.00 88.75 92 ILE A C 1
ATOM 722 O O . ILE A 1 92 ? 9.200 -3.329 -4.860 1.00 88.75 92 ILE A O 1
ATOM 726 N N . GLY A 1 93 ? 9.973 -4.634 -6.512 1.00 90.19 93 GLY A N 1
ATOM 727 C CA . GLY A 1 93 ? 10.744 -3.625 -7.220 1.00 90.19 93 GLY A CA 1
ATOM 728 C C . GLY A 1 93 ? 10.373 -3.648 -8.691 1.00 90.19 93 GLY A C 1
ATOM 729 O O . GLY A 1 93 ? 10.308 -4.719 -9.302 1.00 90.19 93 GLY A O 1
ATOM 730 N N . PHE A 1 94 ? 10.109 -2.477 -9.253 1.00 90.50 94 PHE A N 1
ATOM 731 C CA . PHE A 1 94 ? 9.681 -2.350 -10.638 1.00 90.50 94 PHE A CA 1
ATOM 732 C C . PHE A 1 94 ? 10.024 -0.981 -11.214 1.00 90.50 94 PHE A C 1
ATOM 734 O O . PHE A 1 94 ? 10.235 -0.022 -10.481 1.00 90.50 94 PHE A O 1
ATOM 741 N N . VAL A 1 95 ? 10.117 -0.880 -12.534 1.00 90.88 95 VAL A N 1
ATOM 742 C CA . VAL A 1 95 ? 10.511 0.371 -13.199 1.00 90.88 95 VAL A CA 1
ATOM 743 C C . VAL A 1 95 ? 9.366 1.357 -13.364 1.00 90.88 95 VAL A C 1
ATOM 745 O O . VAL A 1 95 ? 8.211 0.971 -13.512 1.00 90.88 95 VAL A O 1
ATOM 748 N N . THR A 1 96 ? 9.708 2.638 -13.432 1.00 90.81 96 THR A N 1
ATOM 749 C CA . THR A 1 96 ? 8.790 3.709 -13.816 1.00 90.81 96 THR A CA 1
ATOM 750 C C . THR A 1 96 ? 9.401 4.587 -14.904 1.00 90.81 96 THR A C 1
ATOM 752 O O . THR A 1 96 ? 10.623 4.752 -14.996 1.00 90.81 96 THR A O 1
ATOM 755 N N . ALA A 1 97 ? 8.530 5.128 -15.752 1.00 90.00 97 ALA A N 1
ATOM 756 C CA . ALA A 1 97 ? 8.872 6.092 -16.792 1.00 90.00 97 ALA A CA 1
ATOM 757 C C . ALA A 1 97 ? 8.482 7.529 -16.400 1.00 90.00 97 ALA A C 1
ATOM 759 O O . ALA A 1 97 ? 8.274 8.383 -17.259 1.00 90.00 97 ALA A O 1
ATOM 760 N N . ARG A 1 98 ? 8.314 7.792 -15.099 1.00 89.44 98 ARG A N 1
ATOM 761 C CA . ARG A 1 98 ? 7.998 9.121 -14.569 1.00 89.44 98 ARG A CA 1
ATOM 762 C C . ARG A 1 98 ? 9.269 9.932 -14.340 1.00 89.44 98 ARG A C 1
ATOM 764 O O . ARG A 1 98 ? 10.214 9.425 -13.743 1.00 89.44 98 ARG A O 1
ATOM 771 N N . ASP A 1 99 ? 9.256 11.192 -14.769 1.00 75.50 99 ASP A N 1
ATOM 772 C CA . ASP A 1 99 ? 10.441 12.062 -14.760 1.00 75.50 99 ASP A CA 1
ATOM 773 C C . ASP A 1 99 ? 10.907 12.501 -13.361 1.00 75.50 99 ASP A C 1
ATOM 775 O O . ASP A 1 99 ? 12.031 12.241 -12.931 1.00 75.50 99 ASP A O 1
ATOM 779 N N . SER A 1 100 ? 10.041 13.180 -12.622 1.00 76.44 100 SER A N 1
ATOM 780 C CA . SER A 1 100 ? 10.381 13.891 -11.397 1.00 76.44 100 SER A CA 1
ATOM 781 C C . SER A 1 100 ? 10.287 12.943 -10.211 1.00 76.44 100 SER A C 1
ATOM 783 O O . SER A 1 100 ? 9.235 12.783 -9.596 1.00 76.44 100 SE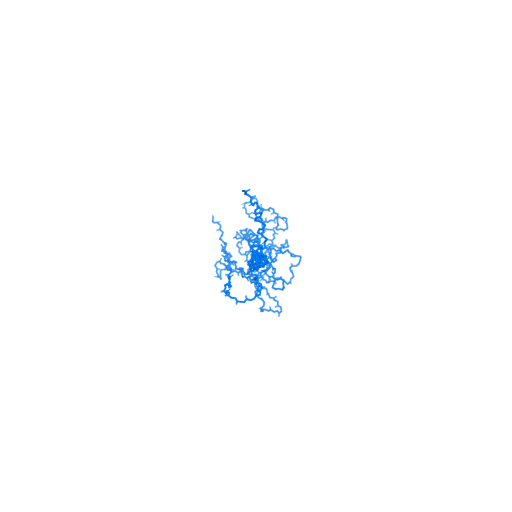R A O 1
ATOM 785 N N . ASN A 1 101 ? 11.413 12.287 -9.913 1.00 78.75 101 ASN A N 1
ATOM 786 C CA . ASN A 1 101 ? 11.596 11.421 -8.744 1.00 78.75 101 ASN A CA 1
ATOM 787 C C . ASN A 1 101 ? 10.473 10.374 -8.588 1.00 78.75 101 ASN A C 1
ATOM 789 O O . ASN A 1 101 ? 9.934 10.184 -7.499 1.00 78.75 101 ASN A O 1
ATOM 793 N N . CYS A 1 102 ? 10.108 9.714 -9.693 1.00 84.12 102 CYS A N 1
ATOM 794 C CA . CYS A 1 102 ? 9.033 8.718 -9.777 1.00 84.12 102 CYS A CA 1
ATOM 795 C C . CYS A 1 102 ? 7.596 9.230 -9.544 1.00 84.12 102 CYS A C 1
ATOM 797 O O . CYS A 1 102 ? 6.672 8.417 -9.564 1.00 84.12 102 CYS A O 1
ATOM 799 N N . ASP A 1 103 ? 7.374 10.530 -9.338 1.00 83.62 103 ASP A N 1
ATOM 800 C CA . ASP A 1 103 ? 6.042 11.100 -9.057 1.00 83.62 103 ASP A CA 1
ATOM 801 C C . ASP A 1 103 ? 5.539 12.029 -10.176 1.00 83.62 103 ASP A C 1
ATOM 803 O O . ASP A 1 103 ? 4.373 12.426 -10.204 1.00 83.62 103 ASP A O 1
ATOM 807 N N . GLY A 1 104 ? 6.419 12.338 -11.124 1.00 84.81 104 GLY A N 1
ATOM 808 C CA . GLY A 1 104 ? 6.165 13.192 -12.271 1.00 84.81 104 GLY A CA 1
ATOM 809 C C . GLY A 1 104 ? 5.280 12.616 -13.364 1.00 84.81 104 GLY A C 1
ATOM 810 O O . GLY A 1 104 ? 4.640 11.579 -13.197 1.00 84.81 104 GLY A O 1
ATOM 811 N N . ASN A 1 105 ? 5.249 13.280 -14.517 1.00 87.75 105 ASN A N 1
ATOM 812 C CA . ASN A 1 105 ? 4.455 12.817 -15.653 1.00 87.75 105 ASN A CA 1
ATOM 813 C C . ASN A 1 105 ? 5.090 11.584 -16.299 1.00 87.75 105 ASN A C 1
ATOM 815 O O . ASN A 1 105 ? 6.310 11.440 -16.321 1.00 87.75 105 ASN A O 1
ATOM 819 N N . PHE A 1 106 ? 4.246 10.694 -16.824 1.00 86.88 106 PHE A N 1
ATOM 820 C CA . PHE A 1 106 ? 4.707 9.536 -17.583 1.00 86.88 106 PHE A CA 1
ATOM 821 C C . PHE A 1 106 ? 5.306 10.006 -18.909 1.00 86.88 106 PHE A C 1
ATOM 823 O O . PHE A 1 106 ? 4.642 10.715 -19.667 1.00 86.88 106 PHE A O 1
ATOM 830 N N . GLN A 1 107 ? 6.548 9.615 -19.172 1.00 88.50 107 GLN A N 1
ATOM 831 C CA . GLN A 1 107 ? 7.302 10.036 -20.342 1.00 88.50 107 GLN A CA 1
ATOM 832 C C . GLN A 1 107 ? 7.391 8.909 -21.367 1.00 88.50 107 GLN A C 1
ATOM 834 O O . GLN A 1 107 ? 7.658 7.750 -21.041 1.00 88.50 107 GLN A O 1
ATOM 839 N N . LEU A 1 108 ? 7.215 9.282 -22.630 1.00 88.62 108 LEU A N 1
ATOM 840 C CA . LEU A 1 108 ? 7.455 8.423 -23.780 1.00 88.62 108 LEU A CA 1
ATOM 841 C C . LEU A 1 108 ? 8.740 8.863 -24.485 1.00 88.62 108 LEU A C 1
ATOM 843 O O . LEU A 1 108 ? 9.113 10.036 -24.474 1.00 88.62 108 LEU A O 1
ATOM 847 N N . THR A 1 109 ? 9.424 7.918 -25.109 1.00 86.75 109 THR A N 1
ATOM 848 C CA . THR A 1 109 ? 10.464 8.182 -26.097 1.00 86.75 109 THR A CA 1
ATOM 849 C C . THR A 1 109 ? 9.815 8.646 -27.407 1.00 86.75 109 THR A C 1
ATOM 851 O O . THR A 1 109 ? 8.613 8.482 -27.628 1.00 86.75 109 THR A O 1
ATOM 854 N N . GLY A 1 110 ? 10.616 9.189 -28.329 1.00 80.94 110 GLY A N 1
ATOM 855 C CA . GLY A 1 110 ? 10.135 9.580 -29.663 1.00 80.94 110 GLY A CA 1
ATOM 856 C C . GLY A 1 110 ? 9.545 8.429 -30.497 1.00 80.94 110 GLY A C 1
ATOM 857 O O . GLY A 1 110 ? 8.881 8.693 -31.493 1.00 80.94 110 GLY A O 1
ATOM 858 N N . SER A 1 111 ? 9.752 7.171 -30.089 1.00 82.81 111 SER A N 1
ATOM 859 C CA . SER A 1 111 ? 9.185 5.961 -30.701 1.00 82.81 111 SER A CA 1
ATOM 860 C C . SER A 1 111 ? 7.866 5.494 -30.067 1.00 82.81 111 SER A C 1
ATOM 862 O O . SER A 1 111 ? 7.389 4.420 -30.410 1.00 82.81 111 SER A O 1
ATOM 864 N N . ALA A 1 112 ? 7.268 6.290 -29.171 1.00 82.62 112 ALA A N 1
ATOM 865 C CA . ALA A 1 112 ? 6.098 5.926 -28.361 1.00 82.62 112 ALA A CA 1
ATOM 866 C C . ALA A 1 112 ? 6.339 4.785 -27.348 1.00 82.62 112 ALA A C 1
ATOM 868 O O . ALA A 1 112 ? 5.381 4.260 -26.779 1.00 82.62 112 ALA A O 1
ATOM 869 N N . ASP A 1 113 ? 7.601 4.455 -27.054 1.00 85.19 113 ASP A N 1
ATOM 870 C CA . ASP A 1 113 ? 7.953 3.518 -25.984 1.00 85.19 113 ASP A CA 1
ATOM 871 C C . ASP A 1 113 ? 8.073 4.246 -24.636 1.00 85.19 113 ASP A C 1
ATOM 873 O O . ASP A 1 113 ? 8.464 5.413 -24.599 1.00 85.19 113 ASP A O 1
ATOM 877 N N . PRO A 1 114 ? 7.790 3.604 -23.492 1.00 87.81 114 PRO A N 1
ATOM 878 C CA . PRO A 1 114 ? 8.019 4.220 -22.188 1.00 87.81 114 PRO A CA 1
ATOM 879 C C . PRO A 1 114 ? 9.496 4.569 -21.968 1.00 87.81 114 PRO A C 1
ATOM 881 O O . PRO A 1 114 ? 10.384 3.722 -22.109 1.00 87.81 114 PRO A O 1
ATOM 884 N N . ASN A 1 115 ? 9.768 5.808 -21.559 1.00 89.56 115 ASN A N 1
ATOM 885 C CA . ASN A 1 115 ? 11.113 6.242 -21.203 1.00 89.56 115 ASN A CA 1
ATOM 886 C C . ASN A 1 115 ? 11.422 5.848 -19.752 1.00 89.56 115 ASN A C 1
ATOM 888 O O . ASN A 1 115 ? 11.228 6.637 -18.833 1.00 89.56 115 ASN A O 1
ATOM 892 N N . TRP A 1 116 ? 11.854 4.604 -19.537 1.00 89.81 116 TRP A N 1
ATOM 893 C CA . TRP A 1 116 ? 12.205 4.093 -18.209 1.00 89.81 116 TRP A CA 1
ATOM 894 C C . TRP A 1 116 ? 13.380 4.865 -17.603 1.00 89.81 116 TRP A C 1
ATOM 896 O O . TRP A 1 116 ? 14.485 4.813 -18.139 1.00 89.81 116 TRP A O 1
ATOM 906 N N . GLN A 1 117 ? 13.160 5.522 -16.465 1.00 89.19 117 GLN A N 1
ATOM 907 C CA . GLN A 1 117 ? 14.148 6.421 -15.852 1.00 89.19 117 GLN A CA 1
ATOM 908 C C . GLN A 1 117 ? 14.495 6.066 -14.403 1.00 89.19 117 GLN A C 1
ATOM 910 O O . GLN A 1 117 ? 15.550 6.469 -13.923 1.00 89.19 117 GLN A O 1
ATOM 915 N N . ALA A 1 118 ? 13.646 5.302 -13.710 1.00 90.38 118 ALA A N 1
ATOM 916 C CA . ALA A 1 118 ? 13.856 4.970 -12.305 1.00 90.38 118 ALA A CA 1
ATOM 917 C C . ALA A 1 118 ? 13.236 3.618 -11.924 1.00 90.38 118 ALA A C 1
ATOM 919 O O . ALA A 1 118 ? 12.449 3.035 -12.678 1.00 90.38 118 ALA A O 1
ATOM 920 N N . VAL A 1 119 ? 13.562 3.141 -10.724 1.00 91.00 119 VAL A N 1
ATOM 921 C CA . VAL A 1 119 ? 12.949 1.975 -10.078 1.00 91.00 119 VAL A CA 1
ATOM 922 C C . VAL A 1 119 ? 12.194 2.414 -8.829 1.00 91.00 119 VAL A C 1
ATOM 924 O O . VAL A 1 119 ? 12.695 3.176 -8.010 1.00 91.00 119 VAL A O 1
ATOM 927 N N . ILE A 1 120 ? 10.985 1.896 -8.657 1.00 91.50 120 ILE A N 1
ATOM 928 C CA . ILE A 1 120 ? 10.192 2.020 -7.443 1.00 91.50 120 ILE A CA 1
ATOM 929 C C . ILE A 1 120 ? 10.331 0.720 -6.656 1.00 91.50 120 ILE A C 1
ATOM 931 O O . ILE A 1 120 ? 10.064 -0.366 -7.173 1.00 91.50 120 ILE A O 1
ATOM 935 N N . TYR A 1 121 ? 10.712 0.840 -5.388 1.00 90.75 121 TYR A N 1
ATOM 936 C CA . TYR A 1 121 ? 10.654 -0.241 -4.413 1.00 90.75 121 TYR A CA 1
ATOM 937 C C . TYR A 1 121 ? 9.486 -0.005 -3.468 1.00 90.75 121 TYR A C 1
ATOM 939 O O . TYR A 1 121 ? 9.357 1.079 -2.897 1.00 90.75 121 TYR A O 1
ATOM 947 N N . VAL A 1 122 ? 8.663 -1.028 -3.269 1.00 91.25 122 VAL A N 1
ATOM 948 C CA . VAL A 1 122 ? 7.580 -1.033 -2.287 1.00 91.25 122 VAL A CA 1
ATOM 949 C C . VAL A 1 122 ? 7.771 -2.216 -1.351 1.00 91.25 122 VAL A C 1
ATOM 951 O O . VAL A 1 122 ? 7.981 -3.334 -1.813 1.00 91.25 122 VAL A O 1
ATOM 954 N N . TRP A 1 123 ? 7.695 -1.986 -0.043 1.00 90.00 123 TRP A N 1
ATOM 955 C CA . TRP A 1 123 ? 7.826 -3.048 0.952 1.00 90.00 123 TRP A CA 1
ATOM 956 C C . TRP A 1 123 ? 6.974 -2.805 2.178 1.00 90.00 123 TRP A C 1
ATOM 958 O O . TRP A 1 123 ? 6.730 -1.669 2.591 1.00 90.00 123 TRP A O 1
ATOM 968 N N . PHE A 1 124 ? 6.559 -3.908 2.780 1.00 87.56 124 PHE A N 1
ATOM 969 C CA . PHE A 1 124 ? 5.969 -3.903 4.102 1.00 87.56 124 PHE A CA 1
ATOM 970 C C . PHE A 1 124 ? 7.067 -3.888 5.170 1.00 87.56 124 PHE A C 1
ATOM 972 O O . PHE A 1 124 ? 7.918 -4.771 5.191 1.00 87.56 124 PHE A O 1
ATOM 979 N N . ASP A 1 125 ? 7.038 -2.902 6.063 1.00 85.56 125 ASP A N 1
ATOM 980 C CA . ASP A 1 125 ? 7.880 -2.850 7.253 1.00 85.56 125 ASP A CA 1
ATOM 981 C C . ASP A 1 125 ? 7.118 -3.439 8.460 1.00 85.56 125 ASP A C 1
ATOM 983 O O . ASP A 1 125 ? 6.237 -2.774 9.021 1.00 85.56 125 ASP A O 1
ATOM 987 N N . PRO A 1 126 ? 7.438 -4.676 8.887 1.00 80.31 126 PRO A N 1
ATOM 988 C CA . PRO A 1 126 ? 6.748 -5.335 9.992 1.00 80.31 126 PRO A CA 1
ATOM 989 C C . PRO A 1 126 ? 7.009 -4.677 11.352 1.00 80.31 126 PRO A C 1
ATOM 991 O O . PRO A 1 126 ? 6.207 -4.864 12.265 1.00 80.31 126 PRO A O 1
ATOM 994 N N . ALA A 1 127 ? 8.096 -3.909 11.508 1.00 81.81 127 ALA A N 1
ATOM 995 C CA . ALA A 1 127 ? 8.413 -3.243 12.771 1.00 81.81 127 ALA A CA 1
ATOM 996 C C . ALA A 1 127 ? 7.500 -2.035 13.021 1.00 81.81 127 ALA A C 1
ATOM 998 O O . ALA A 1 127 ? 7.105 -1.779 14.158 1.00 81.81 127 ALA A O 1
ATOM 999 N N . SER A 1 128 ? 7.148 -1.308 11.959 1.00 84.62 128 SER A N 1
ATOM 1000 C CA . SER A 1 128 ? 6.278 -0.130 12.023 1.00 84.62 128 SER A CA 1
ATOM 1001 C C . SER A 1 128 ? 4.829 -0.402 11.599 1.00 84.62 128 SER A C 1
ATOM 1003 O O . SER A 1 128 ? 3.964 0.439 11.837 1.00 84.62 128 SER A O 1
ATOM 1005 N N . LEU A 1 129 ? 4.536 -1.579 11.030 1.00 85.81 129 LEU A N 1
ATOM 1006 C CA . LEU A 1 129 ? 3.243 -1.919 10.414 1.00 85.81 129 LEU A CA 1
ATOM 1007 C C . LEU A 1 129 ? 2.868 -0.962 9.267 1.00 85.81 129 LEU A C 1
ATOM 1009 O O . LEU A 1 129 ? 1.691 -0.643 9.051 1.00 85.81 129 LEU A O 1
ATOM 1013 N N . GLU A 1 130 ? 3.879 -0.487 8.540 1.00 87.69 130 GLU A N 1
ATOM 1014 C CA . GLU A 1 130 ? 3.745 0.485 7.458 1.00 87.69 130 GLU A CA 1
ATOM 1015 C C . GLU A 1 130 ? 4.120 -0.127 6.113 1.00 87.69 130 GLU A C 1
ATOM 1017 O O . GLU A 1 130 ? 5.059 -0.910 5.986 1.00 87.69 130 GLU A O 1
ATOM 1022 N N . LEU A 1 131 ? 3.404 0.288 5.078 1.00 89.12 131 LEU A N 1
ATOM 1023 C CA . LEU A 1 131 ? 3.801 0.076 3.701 1.00 89.12 131 LEU A CA 1
ATOM 1024 C C . LEU A 1 131 ? 4.602 1.286 3.240 1.00 89.12 131 LEU A C 1
ATOM 1026 O O . LEU A 1 131 ? 4.129 2.427 3.297 1.00 89.12 131 LEU A O 1
ATOM 1030 N N . ARG A 1 132 ? 5.814 1.029 2.769 1.00 90.69 132 ARG A N 1
ATOM 1031 C CA . ARG A 1 132 ? 6.770 2.057 2.379 1.00 90.69 132 ARG A CA 1
ATOM 1032 C C . ARG A 1 132 ? 7.099 1.959 0.904 1.00 90.69 132 ARG A C 1
ATOM 1034 O O . ARG A 1 132 ? 7.067 0.881 0.317 1.00 90.69 132 ARG A O 1
ATOM 1041 N N . ARG A 1 133 ? 7.410 3.110 0.325 1.00 90.94 133 ARG A N 1
ATOM 1042 C CA . ARG A 1 133 ? 7.797 3.298 -1.068 1.00 90.94 133 ARG A CA 1
ATOM 1043 C C . ARG A 1 133 ? 9.112 4.064 -1.120 1.00 90.94 133 ARG A C 1
ATOM 1045 O O . ARG A 1 133 ? 9.319 5.009 -0.361 1.00 90.94 133 ARG A O 1
ATOM 1052 N N . ARG A 1 134 ? 9.994 3.692 -2.041 1.00 90.62 134 ARG A N 1
ATOM 1053 C CA . ARG A 1 134 ? 11.194 4.457 -2.385 1.00 90.62 134 ARG A CA 1
ATOM 1054 C C . ARG A 1 134 ? 11.330 4.537 -3.896 1.00 90.62 134 ARG A C 1
ATOM 1056 O O . ARG A 1 134 ? 11.205 3.526 -4.576 1.00 90.62 134 ARG A O 1
ATOM 1063 N N . CYS A 1 135 ? 11.624 5.738 -4.377 1.00 90.69 135 CYS A N 1
ATOM 1064 C CA . CYS A 1 135 ? 12.111 5.961 -5.727 1.00 90.69 135 CYS A CA 1
ATOM 1065 C C . CYS A 1 135 ? 13.638 5.844 -5.739 1.00 90.69 135 CYS A C 1
ATOM 1067 O O . CYS A 1 135 ? 14.317 6.412 -4.881 1.00 90.69 135 CYS A O 1
ATOM 1069 N N . ASP A 1 136 ? 14.168 5.101 -6.696 1.00 89.69 136 ASP A N 1
ATOM 1070 C CA . ASP A 1 136 ? 15.588 4.985 -6.978 1.00 89.69 136 ASP A CA 1
ATOM 1071 C C . ASP A 1 136 ? 15.844 5.412 -8.424 1.00 89.69 136 ASP A C 1
ATOM 1073 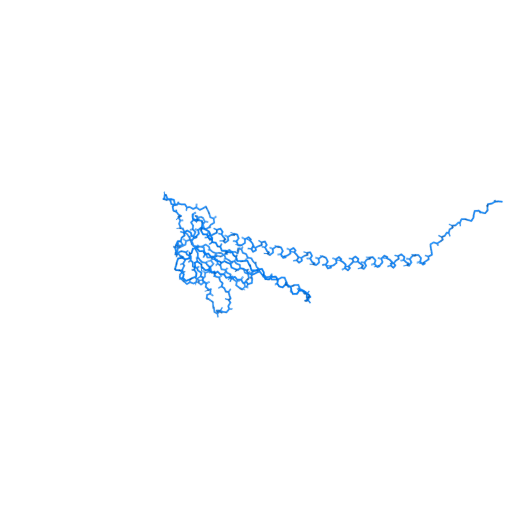O O . ASP A 1 136 ? 15.580 4.671 -9.369 1.00 89.69 136 ASP A O 1
ATOM 1077 N N . THR A 1 137 ? 16.338 6.637 -8.589 1.00 88.88 137 THR A N 1
ATOM 1078 C CA . THR A 1 137 ? 16.671 7.231 -9.890 1.00 88.88 137 THR A CA 1
ATOM 1079 C C . THR A 1 137 ? 18.069 6.849 -10.379 1.00 88.88 137 THR A C 1
ATOM 1081 O O . THR A 1 137 ? 18.466 7.253 -11.469 1.00 88.88 137 THR A O 1
ATOM 1084 N N . SER A 1 138 ? 18.837 6.079 -9.597 1.00 86.88 138 SER A N 1
ATOM 1085 C CA . SER A 1 138 ? 20.191 5.658 -9.981 1.00 86.88 138 SER A CA 1
ATOM 1086 C C . SER A 1 138 ? 20.207 4.471 -10.948 1.00 86.88 138 SER A C 1
ATOM 1088 O O . SER A 1 138 ? 21.234 4.182 -11.560 1.00 86.88 138 SER A O 1
ATOM 1090 N N . THR A 1 139 ? 19.076 3.777 -11.094 1.00 86.50 139 THR A N 1
ATOM 1091 C CA . THR A 1 139 ? 18.954 2.569 -11.908 1.00 86.50 139 THR A CA 1
ATOM 1092 C C . THR A 1 139 ? 17.598 2.493 -12.600 1.00 86.50 139 THR A C 1
ATOM 1094 O O . THR A 1 139 ? 16.591 3.008 -12.123 1.00 86.50 139 THR A O 1
ATOM 1097 N N . THR A 1 140 ? 17.570 1.786 -13.726 1.00 86.38 140 THR A N 1
ATOM 1098 C CA . THR A 1 140 ? 16.361 1.419 -14.478 1.00 86.38 140 THR A CA 1
ATOM 1099 C C . THR A 1 140 ? 16.120 -0.091 -14.454 1.00 86.38 140 THR A C 1
ATOM 1101 O O . THR A 1 140 ? 15.343 -0.622 -15.246 1.00 86.38 140 THR A O 1
ATOM 1104 N N . LEU A 1 141 ? 16.802 -0.806 -13.557 1.00 86.19 141 LEU A N 1
ATOM 1105 C CA . LEU A 1 141 ? 16.662 -2.241 -13.350 1.00 86.19 141 LEU A CA 1
ATOM 1106 C C . LEU A 1 141 ? 16.570 -2.536 -11.849 1.00 86.19 141 LEU A C 1
ATOM 1108 O O . LEU A 1 141 ? 17.472 -2.140 -11.102 1.00 86.19 141 LEU A O 1
ATOM 1112 N N . PRO A 1 142 ? 15.516 -3.239 -11.393 1.00 84.44 142 PRO A N 1
ATOM 1113 C CA . PRO A 1 142 ? 15.436 -3.678 -10.010 1.00 84.44 142 PRO A CA 1
ATOM 1114 C C . PRO A 1 142 ? 16.605 -4.605 -9.679 1.00 84.44 142 PRO A C 1
ATOM 1116 O O . PRO A 1 142 ? 16.929 -5.511 -10.456 1.00 84.44 142 PRO A O 1
ATOM 1119 N N . VAL A 1 143 ? 17.217 -4.397 -8.514 1.00 84.12 143 VAL A N 1
ATOM 1120 C CA . VAL A 1 143 ? 18.327 -5.228 -8.028 1.00 84.12 143 VAL A CA 1
ATOM 1121 C C . VAL A 1 143 ? 17.926 -6.702 -7.926 1.00 84.12 143 VAL A C 1
ATOM 1123 O O . VAL A 1 143 ? 16.755 -7.041 -7.774 1.00 84.12 143 VAL A O 1
ATOM 1126 N N . THR A 1 144 ? 18.881 -7.621 -8.028 1.00 82.19 144 THR A N 1
ATOM 1127 C CA . THR A 1 144 ? 18.586 -9.064 -7.964 1.00 82.19 144 THR A CA 1
ATOM 1128 C C . THR A 1 144 ? 18.305 -9.546 -6.543 1.00 82.19 144 THR A C 1
ATOM 1130 O O . THR A 1 144 ? 17.527 -10.479 -6.357 1.00 82.19 144 THR A O 1
ATOM 1133 N N . THR A 1 145 ? 18.892 -8.889 -5.546 1.00 81.25 145 THR A N 1
ATOM 1134 C CA . THR A 1 145 ? 18.721 -9.167 -4.119 1.00 81.25 145 THR A CA 1
ATOM 1135 C C . THR A 1 145 ? 18.148 -7.947 -3.411 1.00 81.25 145 THR A C 1
ATOM 1137 O O . THR A 1 145 ? 18.421 -6.817 -3.804 1.00 81.25 145 THR A O 1
ATOM 1140 N N . TRP A 1 146 ? 17.334 -8.168 -2.374 1.00 83.25 146 TRP A N 1
ATOM 1141 C CA . TRP A 1 146 ? 16.714 -7.074 -1.624 1.00 83.25 146 TRP A CA 1
ATOM 1142 C C . TRP A 1 146 ? 17.782 -6.104 -1.083 1.00 83.25 146 TRP A C 1
ATOM 1144 O O . TRP A 1 146 ? 18.712 -6.559 -0.407 1.00 83.25 146 TRP A O 1
ATOM 1154 N N . PRO A 1 147 ? 17.688 -4.792 -1.365 1.00 72.06 147 PRO A N 1
ATOM 1155 C CA . PRO A 1 147 ? 18.707 -3.844 -0.944 1.00 72.06 147 PRO A CA 1
ATOM 1156 C C . PRO A 1 147 ? 18.651 -3.619 0.580 1.00 72.06 147 PRO A C 1
ATOM 1158 O O . PRO A 1 147 ? 17.565 -3.503 1.150 1.00 72.06 147 PRO A O 1
ATOM 1161 N N . PRO A 1 148 ? 19.807 -3.510 1.263 1.00 63.91 148 PRO A N 1
ATOM 1162 C CA . PRO A 1 148 ? 19.860 -3.413 2.723 1.00 63.91 148 PRO A CA 1
ATOM 1163 C C . PRO A 1 148 ? 19.451 -2.037 3.275 1.00 63.91 148 PRO A C 1
ATOM 1165 O O . PRO A 1 148 ? 19.110 -1.935 4.451 1.00 63.91 148 PRO A O 1
ATOM 1168 N N . VAL A 1 149 ? 19.481 -0.972 2.460 1.00 68.50 149 VAL A N 1
ATOM 1169 C CA . VAL A 1 149 ? 19.185 0.402 2.901 1.00 68.50 149 VAL A CA 1
ATOM 1170 C C . VAL A 1 149 ? 18.286 1.108 1.890 1.00 68.50 149 VAL A C 1
ATOM 1172 O O . VAL A 1 149 ? 18.727 1.489 0.807 1.00 68.50 149 VAL A O 1
ATOM 1175 N N . LEU A 1 150 ? 17.025 1.327 2.272 1.00 73.62 150 LEU A N 1
ATOM 1176 C CA . LEU A 1 150 ? 16.009 1.994 1.450 1.00 73.62 150 LEU A CA 1
ATOM 1177 C C . LEU A 1 150 ? 15.616 3.386 1.970 1.00 73.62 150 LEU A C 1
ATOM 1179 O O . LEU A 1 150 ? 14.472 3.808 1.844 1.00 73.62 150 LEU A O 1
ATOM 1183 N N . THR A 1 151 ? 16.570 4.141 2.517 1.00 77.00 151 THR A N 1
ATOM 1184 C CA . THR A 1 151 ? 16.364 5.532 2.953 1.00 77.00 151 THR A CA 1
ATOM 1185 C C . THR A 1 151 ? 16.845 6.546 1.900 1.00 77.00 151 THR A C 1
ATOM 1187 O O . THR A 1 151 ? 17.877 6.305 1.275 1.00 77.00 151 THR A O 1
ATOM 1190 N N . PRO A 1 152 ? 16.131 7.666 1.676 1.00 85.19 152 PRO A N 1
ATOM 1191 C CA . PRO A 1 152 ? 14.837 8.028 2.262 1.00 85.19 152 PRO A CA 1
ATOM 1192 C C . PRO A 1 152 ? 13.668 7.217 1.667 1.00 85.19 152 PRO A C 1
ATOM 1194 O O . PRO A 1 152 ? 13.702 6.811 0.508 1.00 85.19 152 PRO A O 1
ATOM 1197 N N . SER A 1 153 ? 12.623 6.999 2.471 1.00 87.88 153 SER A N 1
ATOM 1198 C CA . SER A 1 153 ? 11.403 6.273 2.088 1.00 87.88 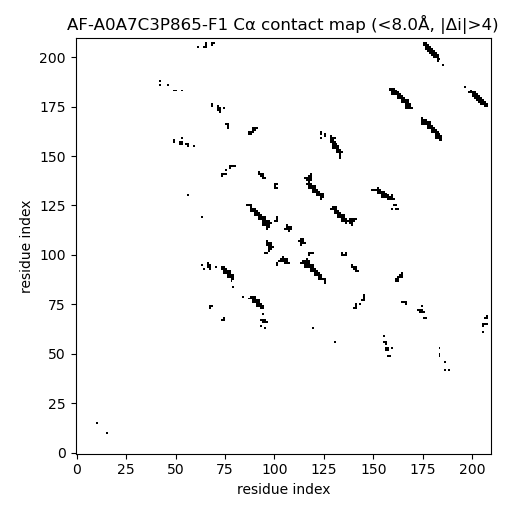153 SER A CA 1
ATOM 1199 C C . SER A 1 153 ? 10.155 7.069 2.447 1.00 87.88 153 SER A C 1
ATOM 1201 O O . SER A 1 153 ? 10.135 7.724 3.490 1.00 87.88 153 SER A O 1
ATOM 1203 N N . THR A 1 154 ? 9.091 6.943 1.660 1.00 90.88 154 THR A N 1
ATOM 1204 C CA . THR A 1 154 ? 7.775 7.516 1.957 1.00 90.88 154 THR A CA 1
ATOM 1205 C C . THR A 1 154 ? 6.813 6.439 2.446 1.00 90.88 154 THR A C 1
ATOM 1207 O O . THR A 1 154 ? 6.821 5.309 1.965 1.00 90.88 154 THR A O 1
ATOM 121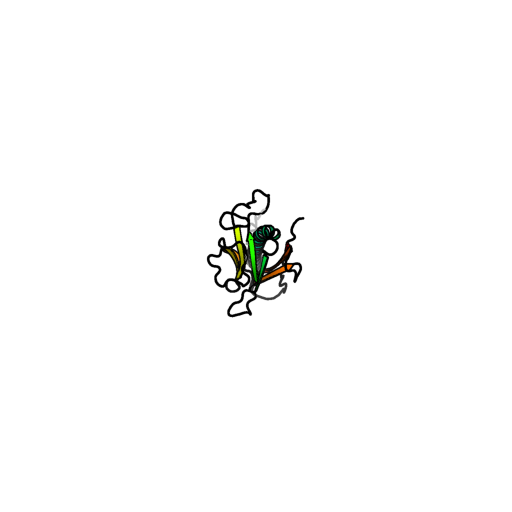0 N N . VAL A 1 155 ? 5.977 6.774 3.428 1.00 91.56 155 VAL A N 1
ATOM 1211 C CA . VAL A 1 155 ? 4.920 5.876 3.910 1.00 91.56 155 VAL A CA 1
ATOM 1212 C C . VAL A 1 155 ? 3.702 6.048 3.011 1.00 91.56 155 VAL A C 1
ATOM 1214 O O . VAL A 1 155 ? 3.176 7.154 2.891 1.00 91.56 155 VAL A O 1
ATOM 1217 N N . ILE A 1 156 ? 3.260 4.964 2.379 1.00 91.19 156 ILE A N 1
ATOM 1218 C CA . ILE A 1 156 ? 2.114 4.972 1.460 1.00 91.19 156 ILE A CA 1
ATOM 1219 C C . ILE A 1 156 ? 0.862 4.315 2.043 1.00 91.19 156 ILE A C 1
ATOM 1221 O O . ILE A 1 156 ? -0.215 4.567 1.513 1.00 91.19 156 ILE A O 1
ATOM 1225 N N . GLY A 1 157 ? 0.994 3.543 3.125 1.00 89.25 157 GLY A N 1
ATOM 1226 C CA . GLY A 1 157 ? -0.121 3.004 3.905 1.00 89.25 157 GLY A CA 1
ATOM 1227 C C . GLY A 1 157 ? 0.321 2.601 5.310 1.00 89.25 157 GLY A C 1
ATOM 1228 O O . GLY A 1 157 ? 1.497 2.304 5.532 1.00 89.25 157 GLY A O 1
ATOM 1229 N N . ARG A 1 158 ? -0.602 2.599 6.272 1.00 88.75 158 ARG A N 1
ATOM 1230 C CA . ARG A 1 158 ? -0.342 2.256 7.678 1.00 88.75 158 ARG A CA 1
ATOM 1231 C C . ARG A 1 158 ? -1.275 1.150 8.160 1.00 88.75 158 ARG A C 1
ATOM 1233 O O . ARG A 1 158 ? -2.279 0.836 7.527 1.00 88.75 158 ARG A O 1
ATOM 1240 N N . ARG A 1 159 ? -0.968 0.599 9.341 1.00 84.25 159 ARG A N 1
ATOM 1241 C CA . ARG A 1 159 ? -1.815 -0.373 10.060 1.00 84.25 159 ARG A CA 1
ATOM 1242 C C . ARG A 1 159 ? -2.042 -1.658 9.252 1.00 84.25 159 ARG A C 1
ATOM 1244 O O . ARG A 1 159 ? -3.129 -2.236 9.272 1.00 84.25 159 ARG A O 1
ATOM 1251 N N . ILE A 1 160 ? -1.000 -2.116 8.562 1.00 82.56 160 ILE A N 1
ATOM 1252 C CA . ILE A 1 160 ? -0.976 -3.380 7.819 1.00 82.56 160 ILE A CA 1
ATOM 1253 C C . ILE A 1 160 ? -0.290 -4.430 8.696 1.00 82.56 160 ILE A C 1
ATOM 1255 O O . ILE A 1 160 ? 0.749 -4.160 9.283 1.00 82.56 160 ILE A O 1
ATOM 1259 N N . ILE A 1 161 ? -0.872 -5.622 8.824 1.00 81.38 161 ILE A N 1
ATOM 1260 C CA . ILE A 1 161 ? -0.274 -6.738 9.582 1.00 81.38 161 ILE A CA 1
ATOM 1261 C C . ILE A 1 161 ? 0.515 -7.665 8.662 1.00 81.38 161 ILE A C 1
ATOM 1263 O O . ILE A 1 161 ? 1.516 -8.247 9.075 1.00 81.38 161 ILE A O 1
ATOM 1267 N N . LEU A 1 162 ? 0.017 -7.881 7.447 1.00 80.88 162 LEU A N 1
ATOM 1268 C CA . LEU A 1 162 ? 0.603 -8.842 6.527 1.00 80.88 162 LEU A CA 1
ATOM 1269 C C . LEU A 1 162 ? 0.415 -8.377 5.094 1.00 80.88 162 LEU A C 1
ATOM 1271 O O . LEU A 1 162 ? -0.637 -7.849 4.732 1.00 80.88 162 LEU A O 1
ATOM 1275 N N . MET A 1 163 ? 1.435 -8.628 4.286 1.00 82.19 163 MET A N 1
ATOM 1276 C CA . MET A 1 163 ? 1.421 -8.370 2.861 1.00 82.19 163 MET A CA 1
ATOM 1277 C C . MET A 1 163 ? 2.122 -9.502 2.118 1.00 82.19 163 MET A C 1
ATOM 1279 O O . MET A 1 163 ? 3.096 -10.057 2.622 1.00 82.19 163 MET A O 1
ATOM 1283 N N . ALA A 1 164 ? 1.643 -9.819 0.920 1.00 84.12 164 ALA A N 1
ATOM 1284 C CA . ALA A 1 164 ? 2.316 -10.724 0.004 1.00 84.12 164 ALA A CA 1
ATOM 1285 C C . ALA A 1 164 ? 2.194 -10.226 -1.440 1.00 84.12 164 ALA A C 1
ATOM 1287 O O . ALA A 1 164 ? 1.106 -9.859 -1.891 1.00 84.12 164 ALA A O 1
ATOM 1288 N N . PHE A 1 165 ? 3.311 -10.264 -2.162 1.00 83.75 165 PHE A N 1
ATOM 1289 C CA . PHE A 1 165 ? 3.365 -10.109 -3.610 1.00 83.75 165 PHE A CA 1
ATOM 1290 C C . PHE A 1 165 ? 3.547 -11.473 -4.269 1.00 83.75 165 PHE A C 1
ATOM 1292 O O . PHE A 1 165 ? 4.380 -12.277 -3.854 1.00 83.75 165 PHE A O 1
ATOM 1299 N N . THR A 1 166 ? 2.784 -11.743 -5.320 1.00 83.69 166 THR A N 1
ATOM 1300 C CA . THR A 1 166 ? 2.936 -12.951 -6.133 1.00 83.69 166 THR A CA 1
ATOM 1301 C C . THR A 1 166 ? 2.978 -12.561 -7.598 1.00 83.69 166 THR A C 1
ATOM 1303 O O . THR A 1 166 ? 2.077 -11.890 -8.097 1.00 83.69 166 THR A O 1
ATOM 1306 N N . LEU A 1 167 ? 4.042 -12.968 -8.283 1.00 84.31 167 LEU A N 1
ATOM 1307 C CA . LEU A 1 167 ? 4.213 -12.729 -9.711 1.00 84.31 167 LEU A CA 1
ATOM 1308 C C . LEU A 1 167 ? 3.507 -13.832 -10.501 1.00 84.31 167 LEU A C 1
ATOM 1310 O O . LEU A 1 167 ? 3.614 -15.012 -10.163 1.00 84.31 167 LEU A O 1
ATOM 1314 N N . LEU A 1 168 ? 2.780 -13.438 -11.539 1.00 79.38 168 LEU A N 1
ATOM 1315 C CA . LEU A 1 168 ? 1.936 -14.312 -12.340 1.00 79.38 168 LEU A CA 1
ATOM 1316 C C . LEU A 1 168 ? 2.305 -14.168 -13.833 1.00 79.38 168 LEU A C 1
ATOM 1318 O O . LEU A 1 168 ? 2.434 -13.041 -14.317 1.00 79.38 168 LEU A O 1
ATOM 1322 N N . PRO A 1 169 ? 2.460 -15.277 -14.584 1.00 81.50 169 PRO A N 1
ATOM 1323 C CA . PRO A 1 169 ? 2.361 -16.669 -14.132 1.00 81.50 169 PRO A CA 1
ATOM 1324 C C . PRO A 1 169 ? 3.515 -17.066 -13.200 1.00 81.50 169 PRO A C 1
ATOM 1326 O O . PRO A 1 169 ? 4.658 -16.657 -13.405 1.00 81.50 169 PRO A O 1
ATOM 1329 N N . VAL A 1 170 ? 3.219 -17.879 -12.182 1.00 77.88 170 VAL A N 1
ATOM 1330 C CA . VAL A 1 170 ? 4.226 -18.338 -11.213 1.00 77.88 170 VAL A CA 1
ATOM 1331 C C . VAL A 1 170 ? 5.309 -19.143 -11.937 1.00 77.88 170 VAL A C 1
ATOM 1333 O O . VAL A 1 170 ? 4.998 -20.042 -12.714 1.00 77.88 170 VAL A O 1
ATOM 1336 N N . GLY A 1 171 ? 6.580 -18.824 -11.684 1.00 73.88 171 GLY A N 1
ATOM 1337 C CA . GLY A 1 171 ? 7.724 -19.515 -12.291 1.00 73.88 171 GLY A CA 1
ATOM 1338 C C . GLY A 1 171 ? 8.081 -19.060 -13.711 1.00 73.88 171 GLY A C 1
ATOM 1339 O O . GLY A 1 171 ? 9.044 -19.571 -14.277 1.00 73.88 171 GLY A O 1
ATOM 1340 N N . ASN A 1 172 ? 7.360 -18.090 -14.285 1.00 77.00 172 ASN A N 1
ATOM 1341 C CA . ASN A 1 172 ? 7.732 -17.485 -15.562 1.00 77.00 172 ASN A CA 1
ATOM 1342 C C . ASN A 1 172 ? 8.819 -16.409 -15.344 1.00 77.00 172 ASN A C 1
ATOM 1344 O O . ASN A 1 172 ? 8.628 -15.545 -14.483 1.00 77.00 172 ASN A O 1
ATOM 1348 N N . PRO A 1 173 ? 9.932 -16.406 -16.109 1.00 72.31 173 PRO A N 1
ATOM 1349 C CA . PRO A 1 173 ? 10.922 -15.326 -16.053 1.00 72.31 173 PRO A CA 1
ATOM 1350 C C . PRO A 1 173 ? 10.337 -13.956 -16.432 1.00 72.31 173 PRO A C 1
ATOM 1352 O O . PRO A 1 173 ? 10.809 -12.940 -15.935 1.00 72.31 173 PRO A O 1
ATOM 1355 N N . ASN A 1 174 ? 9.284 -13.938 -17.255 1.00 73.69 174 ASN A N 1
ATOM 1356 C CA . ASN A 1 174 ? 8.563 -12.746 -17.690 1.00 73.69 174 ASN A CA 1
ATOM 1357 C C . ASN A 1 174 ? 7.144 -12.729 -17.097 1.00 73.69 174 ASN A C 1
ATOM 1359 O O . ASN A 1 174 ? 6.180 -13.070 -17.791 1.00 73.69 174 ASN A O 1
ATOM 1363 N N . PRO A 1 175 ? 6.982 -12.374 -15.815 1.00 75.56 175 PRO A N 1
ATOM 1364 C CA . PRO A 1 175 ? 5.660 -12.209 -15.234 1.00 75.56 175 PRO A CA 1
ATOM 1365 C C . PRO A 1 175 ? 4.920 -11.060 -15.924 1.00 75.56 175 PRO A C 1
ATOM 1367 O O . PRO A 1 175 ? 5.473 -9.983 -16.136 1.00 75.56 175 PRO A O 1
ATOM 1370 N N . THR A 1 176 ? 3.656 -11.294 -16.260 1.00 73.81 176 THR A N 1
ATOM 1371 C CA . THR A 1 176 ? 2.777 -10.297 -16.882 1.00 73.81 176 THR A CA 1
ATOM 1372 C C . THR A 1 176 ? 1.898 -9.600 -15.857 1.00 73.81 176 THR A C 1
ATOM 1374 O O . THR A 1 176 ? 1.383 -8.522 -16.122 1.00 73.81 176 THR A O 1
ATOM 1377 N N . SER A 1 177 ? 1.714 -10.202 -14.683 1.00 77.50 177 SER A N 1
ATOM 1378 C CA . SER A 1 177 ? 0.778 -9.727 -13.673 1.00 77.50 177 SER A CA 1
ATOM 1379 C C . SER A 1 177 ? 1.325 -9.870 -12.259 1.00 77.50 177 SER A C 1
ATOM 1381 O O . SER A 1 177 ? 2.198 -10.692 -11.974 1.00 77.50 177 SER A O 1
ATOM 1383 N N . VAL A 1 178 ? 0.793 -9.047 -11.357 1.00 82.38 178 VAL A N 1
ATOM 1384 C CA . VAL A 1 178 ? 1.088 -9.099 -9.922 1.00 82.38 178 VAL A CA 1
ATOM 1385 C C . VAL A 1 178 ? -0.213 -9.315 -9.178 1.00 82.38 178 VAL A C 1
ATOM 1387 O O . VAL A 1 178 ? -1.168 -8.563 -9.372 1.00 82.38 178 VAL A O 1
ATOM 1390 N N . ALA A 1 179 ? -0.236 -10.327 -8.321 1.00 83.38 179 ALA A N 1
ATOM 1391 C CA . ALA A 1 179 ? -1.227 -10.464 -7.273 1.00 83.38 179 ALA A CA 1
ATOM 1392 C C . ALA A 1 179 ? -0.682 -9.841 -5.986 1.00 83.38 179 ALA A C 1
ATOM 1394 O O . ALA A 1 179 ? 0.393 -10.215 -5.513 1.00 83.38 179 ALA A O 1
ATOM 1395 N N . ILE A 1 180 ? -1.431 -8.897 -5.423 1.00 83.31 180 ILE A N 1
ATOM 1396 C CA . ILE A 1 180 ? -1.126 -8.294 -4.124 1.00 83.31 180 ILE A CA 1
ATOM 1397 C C . ILE A 1 180 ? -2.178 -8.753 -3.133 1.00 83.31 180 ILE A C 1
ATOM 1399 O O . ILE A 1 180 ? -3.366 -8.560 -3.388 1.00 83.31 180 ILE A O 1
ATOM 1403 N N . ALA A 1 181 ? -1.739 -9.315 -2.012 1.00 83.69 181 ALA A N 1
ATOM 1404 C CA . ALA A 1 181 ? -2.579 -9.620 -0.867 1.00 83.69 181 ALA A CA 1
ATOM 1405 C C . ALA A 1 181 ? -2.170 -8.748 0.321 1.00 83.69 181 ALA A C 1
ATOM 1407 O O . ALA A 1 181 ? -0.999 -8.724 0.695 1.00 83.69 181 ALA A O 1
ATOM 1408 N N . ILE A 1 182 ? -3.133 -8.049 0.923 1.00 81.69 182 ILE A N 1
ATOM 1409 C CA . ILE A 1 182 ? -2.913 -7.191 2.096 1.00 81.69 182 ILE A CA 1
ATOM 1410 C C . ILE A 1 182 ? -3.894 -7.580 3.195 1.00 81.69 182 ILE A C 1
ATOM 1412 O O . ILE A 1 182 ? -5.067 -7.844 2.926 1.00 81.69 182 ILE A O 1
ATOM 1416 N N . ARG A 1 183 ? -3.410 -7.589 4.439 1.00 80.81 183 ARG A N 1
ATOM 1417 C CA . ARG A 1 183 ? -4.207 -7.778 5.649 1.00 80.81 183 ARG A CA 1
ATOM 1418 C C . ARG A 1 183 ? -4.019 -6.599 6.594 1.00 80.81 183 ARG A C 1
ATOM 1420 O O . ARG A 1 183 ? -2.903 -6.294 7.005 1.00 80.81 183 ARG A O 1
ATOM 1427 N N . GLU A 1 184 ? -5.128 -5.997 6.990 1.00 81.12 184 GLU A N 1
ATOM 1428 C CA . GLU A 1 184 ? -5.164 -4.841 7.889 1.00 81.12 184 GLU A CA 1
ATOM 1429 C C . GLU A 1 184 ? -5.147 -5.243 9.370 1.00 81.12 184 GLU A C 1
ATOM 1431 O O . GLU A 1 184 ? -5.518 -6.363 9.744 1.00 81.12 184 GLU A O 1
ATOM 1436 N N . GLN A 1 185 ? -4.759 -4.306 10.235 1.00 78.25 185 GLN A N 1
ATOM 1437 C CA . GLN A 1 185 ? -4.810 -4.477 11.680 1.00 78.25 185 GLN A CA 1
ATOM 1438 C C . GLN A 1 185 ? -6.244 -4.420 12.208 1.00 78.25 185 GLN A C 1
ATOM 1440 O O . GLN A 1 185 ? -6.915 -3.387 12.131 1.00 78.25 185 GLN A O 1
ATOM 1445 N N . ALA A 1 186 ? -6.694 -5.527 12.810 1.00 66.50 186 ALA A N 1
ATOM 1446 C CA . ALA A 1 186 ? -7.971 -5.583 13.514 1.00 66.50 186 ALA A CA 1
ATOM 1447 C C . ALA A 1 186 ? -8.015 -4.565 14.669 1.00 66.50 186 ALA A C 1
ATOM 1449 O O . ALA A 1 186 ? -6.999 -4.241 15.288 1.00 66.50 186 ALA A O 1
ATOM 1450 N N . THR A 1 187 ? -9.199 -4.031 14.964 1.00 57.41 187 THR A N 1
ATOM 1451 C CA . THR A 1 187 ? -9.422 -3.219 16.163 1.00 57.41 187 THR A CA 1
ATOM 1452 C C . THR A 1 187 ? -9.319 -4.112 17.397 1.00 57.41 187 THR A C 1
ATOM 1454 O O . THR A 1 187 ? -10.038 -5.103 17.525 1.00 57.41 187 THR A O 1
ATOM 1457 N N . THR A 1 188 ? -8.425 -3.771 18.326 1.00 48.88 188 THR A N 1
ATOM 1458 C CA . THR A 1 188 ? -8.366 -4.401 19.649 1.00 48.88 188 THR A CA 1
ATOM 1459 C C . THR A 1 188 ? -9.514 -3.854 20.499 1.00 48.88 188 THR A C 1
ATOM 1461 O O . THR A 1 188 ? -9.305 -3.039 21.390 1.00 48.88 188 THR A O 1
ATOM 1464 N N . ALA A 1 189 ? -10.753 -4.241 20.193 1.00 46.91 189 ALA A N 1
ATOM 1465 C CA . ALA A 1 189 ? -11.877 -3.980 21.083 1.00 46.91 189 ALA A CA 1
ATOM 1466 C C . ALA A 1 189 ? -11.924 -5.079 22.152 1.00 46.91 189 ALA A C 1
ATOM 1468 O O . ALA A 1 189 ? -11.972 -6.275 21.860 1.00 46.91 189 ALA A O 1
ATOM 1469 N N . SER A 1 190 ? -11.859 -4.646 23.404 1.00 41.66 190 SER A N 1
ATOM 1470 C CA . SER A 1 190 ? -12.009 -5.447 24.606 1.00 41.66 190 SER A CA 1
ATOM 1471 C C . SER A 1 190 ? -13.360 -6.184 24.637 1.00 41.66 190 SER A C 1
ATOM 1473 O O . SER A 1 190 ? -14.419 -5.593 24.455 1.00 41.66 190 SER A O 1
ATOM 1475 N N . ARG A 1 191 ? -13.264 -7.478 24.971 1.00 37.22 191 ARG A N 1
ATOM 1476 C CA . ARG A 1 191 ? -14.285 -8.524 25.192 1.00 37.22 191 ARG A CA 1
ATOM 1477 C C . ARG A 1 191 ? -14.791 -9.334 23.979 1.00 37.22 191 ARG A C 1
ATOM 1479 O O . ARG A 1 191 ? -15.205 -8.771 22.970 1.00 37.22 191 ARG A O 1
ATOM 1486 N N . PRO A 1 192 ? -14.794 -10.683 24.096 1.00 43.28 192 PRO A N 1
ATOM 1487 C CA . PRO A 1 192 ? -15.114 -11.592 23.008 1.00 43.28 192 PRO A CA 1
ATOM 1488 C C . PRO A 1 192 ? -16.585 -12.009 23.084 1.00 43.28 192 PRO A C 1
ATOM 1490 O O . PRO A 1 192 ? -16.958 -12.742 23.993 1.00 43.28 192 PRO A O 1
ATOM 1493 N N . THR A 1 193 ? -17.418 -11.631 22.119 1.00 37.16 193 THR A N 1
ATOM 1494 C CA . THR A 1 193 ? -18.697 -12.355 21.947 1.00 37.16 193 THR A CA 1
ATOM 1495 C C . THR A 1 193 ? -19.159 -12.545 20.516 1.00 37.16 193 THR A C 1
ATOM 1497 O O . THR A 1 193 ? -20.026 -13.377 20.300 1.00 37.16 193 THR A O 1
ATOM 1500 N N . TYR A 1 194 ? -18.527 -11.933 19.517 1.00 32.62 194 TYR A N 1
ATOM 1501 C CA . TYR A 1 194 ? -18.734 -12.343 18.128 1.00 32.62 194 TYR A CA 1
ATOM 1502 C C . TYR A 1 194 ? -17.399 -12.375 17.391 1.00 32.62 194 TYR A C 1
ATOM 1504 O O . TYR A 1 194 ? -16.880 -11.362 16.927 1.00 32.62 194 TYR A O 1
ATOM 1512 N N . ARG A 1 195 ? -16.821 -13.581 17.314 1.00 27.97 195 ARG A N 1
ATOM 1513 C CA . ARG A 1 195 ? -15.707 -13.914 16.422 1.00 27.97 195 ARG A CA 1
ATOM 1514 C C . ARG A 1 195 ? -16.191 -13.827 14.974 1.00 27.97 195 ARG A C 1
ATOM 1516 O O . ARG A 1 195 ? -16.464 -14.838 14.344 1.00 27.97 195 ARG A O 1
ATOM 1523 N N . TYR A 1 196 ? -16.224 -12.622 14.433 1.00 30.31 196 TYR A N 1
ATOM 1524 C CA . TYR A 1 196 ? -15.906 -12.429 13.030 1.00 30.31 196 TYR A CA 1
ATOM 1525 C C . TYR A 1 196 ? -14.606 -11.639 12.993 1.00 30.31 196 TYR A C 1
ATOM 1527 O O . TYR A 1 196 ? -14.593 -10.414 12.906 1.00 30.31 196 TYR A O 1
ATOM 1535 N N . GLN A 1 197 ? -13.481 -12.359 13.072 1.00 32.66 197 GLN A N 1
ATOM 1536 C CA . GLN A 1 197 ? -12.280 -11.889 12.391 1.00 32.66 197 GLN A CA 1
ATOM 1537 C C . GLN A 1 197 ? -12.658 -11.838 10.912 1.00 32.66 197 GLN A C 1
ATOM 1539 O O . GLN A 1 197 ? -12.535 -12.829 10.198 1.00 32.66 197 GLN A O 1
ATOM 1544 N N . THR A 1 198 ? -13.201 -10.714 10.451 1.00 36.72 198 THR A N 1
ATOM 1545 C CA . THR A 1 198 ? -13.320 -10.472 9.020 1.00 36.72 198 THR A CA 1
ATOM 1546 C C . THR A 1 198 ? -11.900 -10.253 8.527 1.00 36.72 198 THR A C 1
ATOM 1548 O O . THR A 1 198 ? -11.381 -9.139 8.542 1.00 36.72 198 THR A O 1
ATOM 1551 N N . ASN A 1 199 ? -11.234 -11.356 8.195 1.00 34.72 199 ASN A N 1
ATOM 1552 C CA . ASN A 1 199 ? -10.019 -11.342 7.410 1.00 34.72 199 ASN A CA 1
ATOM 1553 C C . ASN A 1 199 ? -10.424 -10.790 6.045 1.00 34.72 199 ASN A C 1
ATOM 1555 O O . ASN A 1 199 ? -10.946 -11.521 5.209 1.00 34.72 199 ASN A O 1
ATOM 1559 N N . PHE A 1 200 ? -10.257 -9.485 5.845 1.00 39.59 200 PHE A N 1
ATOM 1560 C CA . PHE A 1 200 ? -10.354 -8.921 4.510 1.00 39.59 200 PHE A CA 1
ATOM 1561 C C . PHE A 1 200 ? -9.079 -9.310 3.785 1.00 39.59 200 PHE A C 1
ATOM 1563 O O . PHE A 1 200 ? -8.009 -8.767 4.045 1.00 39.59 200 PHE A O 1
ATOM 1570 N N . TYR A 1 201 ? -9.203 -10.327 2.943 1.00 39.91 201 TYR A N 1
ATOM 1571 C CA . TYR A 1 201 ? -8.187 -10.683 1.976 1.00 39.91 201 TYR A CA 1
ATOM 1572 C C . TYR A 1 201 ? -8.522 -9.920 0.702 1.00 39.91 201 TYR A C 1
ATOM 1574 O O . TYR A 1 201 ? -9.435 -10.300 -0.030 1.00 39.91 201 TYR A O 1
ATOM 1582 N N . ASN A 1 202 ? -7.854 -8.792 0.479 1.00 48.19 202 ASN A N 1
ATOM 1583 C CA . ASN A 1 202 ? -7.995 -8.078 -0.781 1.00 48.19 202 ASN A CA 1
ATOM 1584 C C . ASN A 1 202 ? -6.899 -8.573 -1.723 1.00 48.19 202 ASN A C 1
ATOM 1586 O O . ASN A 1 202 ? -5.740 -8.194 -1.559 1.00 48.19 202 ASN A O 1
ATOM 1590 N N . GLN A 1 203 ? -7.263 -9.466 -2.646 1.00 44.34 203 GLN A N 1
ATOM 1591 C CA . GLN A 1 203 ? -6.386 -9.915 -3.720 1.00 44.34 203 GLN A CA 1
ATOM 1592 C C . GLN A 1 203 ? -6.730 -9.145 -4.986 1.00 44.34 203 GLN A C 1
ATOM 1594 O O . GLN A 1 203 ? -7.817 -9.294 -5.541 1.00 44.34 203 GLN A O 1
ATOM 1599 N N . THR A 1 204 ? -5.791 -8.335 -5.459 1.00 55.16 204 THR A N 1
ATOM 1600 C CA . THR A 1 204 ? -5.921 -7.651 -6.751 1.00 55.16 204 THR A CA 1
ATOM 1601 C C . THR A 1 204 ? -4.902 -8.224 -7.716 1.00 55.16 204 THR A C 1
ATOM 1603 O O . THR A 1 204 ? -3.718 -8.277 -7.396 1.00 55.16 204 THR A O 1
ATOM 1606 N N . VAL A 1 205 ? -5.379 -8.707 -8.867 1.00 53.31 205 VAL A N 1
ATOM 1607 C CA . VAL A 1 205 ? -4.545 -9.200 -9.969 1.00 53.31 205 VAL A CA 1
ATOM 1608 C C . VAL A 1 205 ? -4.498 -8.117 -11.036 1.00 53.31 205 VAL A C 1
ATOM 1610 O O . VAL A 1 205 ? -5.532 -7.738 -11.588 1.00 53.31 205 VAL A O 1
ATOM 1613 N N . PHE A 1 206 ? -3.305 -7.604 -11.318 1.00 53.22 206 PHE A N 1
ATOM 1614 C CA . PHE A 1 206 ? -3.110 -6.583 -12.346 1.00 53.22 206 PHE A CA 1
ATOM 1615 C C . PHE A 1 206 ? -2.776 -7.232 -13.678 1.00 53.22 206 PHE A C 1
ATOM 1617 O O . PHE A 1 206 ? -1.726 -7.847 -13.795 1.00 53.22 206 PHE A O 1
ATOM 1624 N N . LEU A 1 207 ? -3.652 -7.081 -14.669 1.00 42.44 207 LEU A N 1
ATOM 1625 C CA . LEU A 1 207 ? -3.411 -7.524 -16.041 1.00 42.44 207 LEU A CA 1
ATOM 1626 C C . LEU A 1 207 ? -3.001 -6.320 -16.906 1.00 42.44 207 LEU A C 1
ATOM 1628 O O . LEU A 1 207 ? -3.629 -5.261 -16.777 1.00 42.44 207 LEU A O 1
ATOM 1632 N N . PRO A 1 208 ? -2.004 -6.455 -17.796 1.00 37.09 208 PRO A N 1
ATOM 1633 C CA . PRO A 1 208 ? -1.757 -5.464 -18.830 1.00 37.09 208 PRO A CA 1
ATOM 1634 C C . PRO A 1 208 ? -2.951 -5.468 -19.795 1.00 37.09 208 PRO A C 1
ATOM 1636 O O . PRO A 1 208 ? -3.508 -6.523 -20.107 1.00 37.09 208 PRO A O 1
ATOM 1639 N N . ARG A 1 209 ? -3.390 -4.284 -20.238 1.00 39.84 209 ARG A N 1
ATOM 1640 C CA . ARG A 1 209 ? -4.322 -4.193 -21.369 1.00 39.84 209 ARG A CA 1
ATOM 1641 C C . ARG A 1 209 ? -3.525 -4.475 -22.640 1.00 39.84 209 ARG A C 1
ATOM 1643 O O . ARG A 1 209 ? -2.544 -3.777 -22.879 1.00 39.84 209 ARG A O 1
ATOM 1650 N N . ASN A 1 210 ? -3.955 -5.490 -23.388 1.00 35.19 210 ASN A N 1
ATOM 1651 C CA . ASN A 1 210 ? -3.545 -5.699 -24.778 1.00 35.19 210 ASN A CA 1
ATOM 1652 C C . ASN A 1 210 ? -3.932 -4.495 -25.639 1.00 35.19 210 ASN A C 1
ATOM 1654 O O . ASN A 1 210 ? -5.026 -3.932 -25.383 1.00 35.19 210 ASN A O 1
#

pLDDT: mean 76.07, std 16.93, range [27.97, 94.5]